Protein AF-A0A4U2YD23-F1 (afdb_monomer_lite)

Sequence (311 aa):
MRKRIGVQFRKTRKTTHTYERIQACTRCHTYHVLWETHCETCGRAYTPIRQVSHAVTRRYVQTRFLLLGLFVCLAALSAETLLQLALAGGIGCVLCVLFFVMQKKYGAYERDLQFQHFLTREIETLKSSLLRHLEEVGNDVKEGHLKEAYEKTREIGHFIDSDTIKIRKIMFLNHYVLRKDMELELETLIPSMYDKDFMEYVREVIKVQPSLVKKSVLTYVRRYKNQILLLENGDQLIGQVAGAALRMKSYVDEYQDLIIEFIDFLPRERLLRLAKMVQTHKNEAWEQLYHSTKNRVDTHYAFDPDFKGLL

Foldseek 3Di:
DADAAADDADDDDDDPDLLQQWWADPVVRAIDRDDDQADPVPRHGTHRLLVVLVVVVVVVLVVVLVVLVVVLVVQCVPDPDPVSNVVSVVVSVVVNVVSVVCCVVCVVVVSVVSSVVVCVVCVVSHVVNLVVLLVVLVVCVVVVVLSVSLNSLVRSCSVDQALVSLVSNLVSPLNHQDALPDPDALLSSDHPDDDPSSLSSLQRCLVHPLQNLDPSNLVSCVVCVVVLVPDDCSLLSLQSSLLSLLVDPVSCLVCVVSCLVSVLSHDPVSLLSLLQVCLVPVDPSCVSVNVSSVVNCVVPPVVPPSN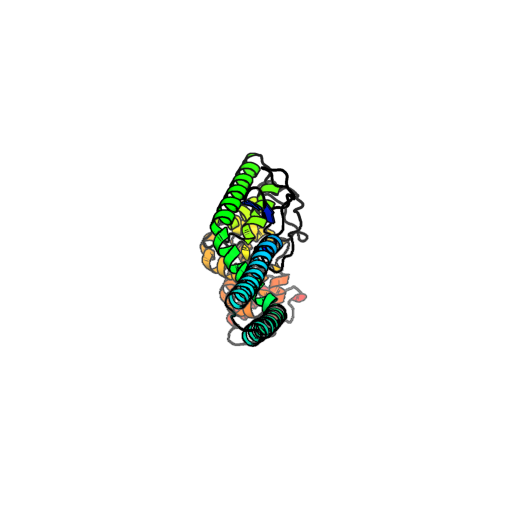PPSD

Organism: NCBI:txid2570228

Radius of gyration: 30.65 Å; chains: 1; bounding box: 82×32×84 Å

Secondary structure (DSSP, 8-state):
----B---PPPPPP-SSGGGG-EEETTTTEEE-SS--B-TTT-PBPEEHHHHHHHHHHHHHHHHHHHHHHHHHHHHHT--SHHHHHHHHHHHHHHHHHHHHHHHHHHHHHHHHHHHHHHHHTHHHHHHHHHHHHHHHHHHHHTT-HHHHHHHHHHHTTT---HHHHHHHHHHHTTB---TTS---SGGG--SS--HHHHHHHHHHHHH-GGG--HHHHHHHHHTHHHHHTSTTHHHHHHHHHHHHTTSHHHHHHSHHHHHHTGGGS-HHHHHHHHHHHHH---GGGHHHHHHHHHHHHHHSTT-GGGTTT-

pLDDT: mean 91.66, std 5.07, range [47.38, 98.0]

Structure (mmCIF, N/CA/C/O backbone):
data_AF-A0A4U2YD23-F1
#
_entry.id   AF-A0A4U2YD23-F1
#
loop_
_atom_site.group_PDB
_atom_site.id
_atom_site.type_symbol
_atom_site.label_atom_id
_atom_site.label_alt_id
_atom_site.label_comp_id
_a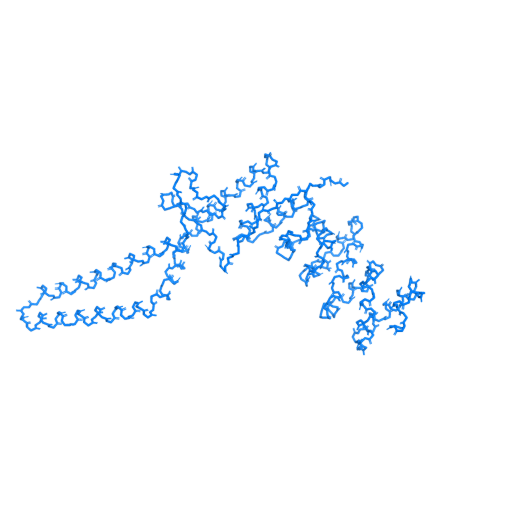tom_site.label_asym_id
_atom_site.label_entity_id
_atom_site.label_seq_id
_atom_site.pdbx_PDB_ins_code
_atom_site.Cartn_x
_atom_site.Cartn_y
_atom_site.Cartn_z
_atom_site.occupancy
_atom_site.B_iso_or_equiv
_atom_site.auth_seq_id
_atom_site.auth_comp_id
_atom_site.auth_asym_id
_atom_site.auth_atom_id
_atom_site.pdbx_PDB_model_num
ATOM 1 N N . MET A 1 1 ? -28.721 4.451 7.147 1.00 47.38 1 MET A N 1
ATOM 2 C CA . MET A 1 1 ? -27.620 3.563 6.698 1.00 47.38 1 MET A CA 1
ATOM 3 C C . MET A 1 1 ? -27.743 3.325 5.199 1.00 47.38 1 MET A C 1
ATOM 5 O O . MET A 1 1 ? -28.812 2.924 4.755 1.00 47.38 1 MET A O 1
ATOM 9 N N . ARG A 1 2 ? -26.700 3.604 4.405 1.00 62.41 2 ARG A N 1
ATOM 10 C CA . ARG A 1 2 ? -26.704 3.269 2.968 1.00 62.41 2 ARG A CA 1
ATOM 11 C C . ARG A 1 2 ? -26.658 1.744 2.811 1.00 62.41 2 ARG A C 1
ATOM 13 O O . ARG A 1 2 ? -25.879 1.087 3.499 1.00 62.41 2 ARG A O 1
ATOM 20 N N . LYS A 1 3 ? -27.496 1.182 1.936 1.00 78.25 3 LYS A N 1
ATOM 21 C CA . LYS A 1 3 ? -27.504 -0.256 1.634 1.00 78.25 3 LYS A CA 1
ATOM 22 C C . LYS A 1 3 ? -26.202 -0.606 0.909 1.00 78.25 3 LYS A C 1
ATOM 24 O O . LYS A 1 3 ? -25.989 -0.155 -0.211 1.00 78.25 3 LYS A O 1
ATOM 29 N N . ARG A 1 4 ? -25.326 -1.362 1.572 1.00 86.81 4 ARG A N 1
ATOM 30 C CA . ARG A 1 4 ? -24.035 -1.793 1.018 1.00 86.81 4 ARG A CA 1
ATOM 31 C C . ARG A 1 4 ? -24.208 -3.032 0.153 1.00 86.81 4 ARG A C 1
ATOM 33 O O . ARG A 1 4 ? -25.069 -3.868 0.430 1.00 86.81 4 ARG A O 1
ATOM 40 N N . ILE A 1 5 ? -23.386 -3.147 -0.882 1.00 90.19 5 ILE A N 1
ATOM 41 C CA . ILE A 1 5 ? -23.511 -4.192 -1.903 1.00 90.19 5 ILE A CA 1
ATOM 42 C C . ILE A 1 5 ? -22.410 -5.242 -1.707 1.00 90.19 5 ILE A C 1
ATOM 44 O O . ILE A 1 5 ? -21.279 -4.922 -1.341 1.00 90.19 5 ILE A O 1
ATOM 48 N N . GLY A 1 6 ? -22.729 -6.517 -1.922 1.00 90.06 6 GLY A N 1
ATOM 49 C CA . GLY A 1 6 ? -21.719 -7.574 -1.961 1.00 90.06 6 GLY A CA 1
ATOM 50 C C . GLY A 1 6 ? -20.905 -7.497 -3.253 1.00 90.06 6 GLY A C 1
ATOM 51 O O . GLY A 1 6 ? -21.476 -7.406 -4.333 1.00 90.06 6 GLY A O 1
ATOM 52 N N . VAL A 1 7 ? -19.576 -7.555 -3.155 1.00 92.06 7 VAL A N 1
ATOM 53 C CA . VAL A 1 7 ? -18.682 -7.517 -4.324 1.00 92.06 7 VAL A CA 1
ATOM 54 C C . VAL A 1 7 ? -17.546 -8.527 -4.197 1.00 92.06 7 VAL A C 1
ATOM 56 O O . VAL A 1 7 ? -17.191 -8.950 -3.093 1.00 92.06 7 VAL A O 1
ATOM 59 N N . GLN A 1 8 ? -16.967 -8.917 -5.328 1.00 91.94 8 GLN A N 1
ATOM 60 C CA . GLN A 1 8 ? -15.723 -9.675 -5.397 1.00 91.94 8 GLN A CA 1
ATOM 61 C C . GLN A 1 8 ? -14.718 -8.899 -6.245 1.00 91.94 8 GLN A C 1
ATOM 63 O O . GLN A 1 8 ? -14.927 -8.725 -7.447 1.00 91.94 8 GLN A O 1
ATOM 68 N N . PHE A 1 9 ? -13.646 -8.433 -5.603 1.00 92.50 9 PHE A N 1
ATOM 69 C CA . PHE A 1 9 ? -12.559 -7.726 -6.272 1.00 92.50 9 PHE A CA 1
ATOM 70 C C . PHE A 1 9 ? -11.572 -8.699 -6.917 1.00 92.50 9 PHE A C 1
ATOM 72 O O . PHE A 1 9 ? -11.347 -9.808 -6.420 1.00 92.50 9 PHE A O 1
ATOM 79 N N . ARG A 1 10 ? -10.929 -8.260 -7.999 1.00 92.00 10 ARG A N 1
ATOM 80 C CA . ARG A 1 10 ? -9.760 -8.933 -8.571 1.00 92.00 10 ARG A CA 1
ATOM 81 C C . ARG A 1 10 ? -8.649 -9.009 -7.527 1.00 92.00 10 ARG A C 1
ATOM 83 O O . ARG A 1 10 ? -8.466 -8.091 -6.725 1.00 92.00 10 ARG A O 1
ATOM 90 N N . LYS A 1 11 ? -7.874 -10.092 -7.557 1.00 89.94 11 LYS A N 1
ATOM 91 C CA . LYS A 1 11 ? -6.663 -10.206 -6.735 1.00 89.94 11 LYS A CA 1
ATOM 92 C C . LYS A 1 11 ? -5.599 -9.251 -7.258 1.00 89.94 11 LYS A C 1
ATOM 94 O O . LYS A 1 11 ? -5.425 -9.138 -8.471 1.00 89.94 11 LYS A O 1
ATOM 99 N N . THR A 1 12 ? -4.886 -8.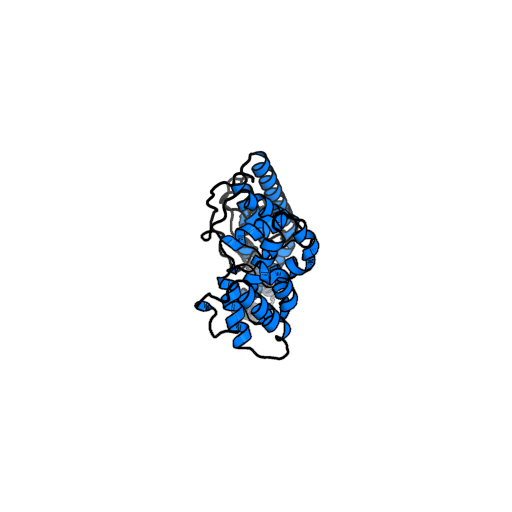592 -6.355 1.00 86.69 12 THR A N 1
ATOM 100 C CA . THR A 1 12 ? -3.798 -7.693 -6.735 1.00 86.69 12 THR A CA 1
ATOM 101 C C . THR A 1 12 ? -2.613 -8.503 -7.253 1.00 86.69 12 THR A C 1
ATOM 103 O O . THR A 1 12 ? -2.259 -9.555 -6.708 1.00 86.69 12 THR A O 1
ATOM 106 N N . ARG A 1 13 ? -1.956 -8.015 -8.308 1.00 85.88 13 ARG A N 1
ATOM 107 C CA . ARG A 1 13 ? -0.733 -8.641 -8.819 1.00 85.88 13 ARG A CA 1
ATOM 108 C C . ARG A 1 13 ? 0.401 -8.454 -7.810 1.00 85.88 13 ARG A C 1
ATOM 110 O O . ARG A 1 13 ? 0.826 -7.334 -7.555 1.00 85.88 13 ARG A O 1
ATOM 117 N N . LYS A 1 14 ? 0.934 -9.544 -7.256 1.00 86.81 14 LYS A N 1
ATOM 118 C CA . LYS A 1 14 ? 2.112 -9.477 -6.378 1.00 86.81 14 LYS A CA 1
ATOM 119 C C . LYS A 1 14 ? 3.364 -9.236 -7.221 1.00 86.81 14 LYS A C 1
ATOM 121 O O . LYS A 1 14 ? 3.696 -10.052 -8.076 1.00 86.81 14 LYS A O 1
ATOM 126 N N . THR A 1 15 ? 4.029 -8.112 -6.984 1.00 89.62 15 THR A N 1
ATOM 127 C CA . THR A 1 15 ? 5.267 -7.697 -7.658 1.00 89.62 15 THR A CA 1
ATOM 128 C C . THR A 1 15 ? 6.311 -7.339 -6.614 1.00 89.62 15 THR A C 1
ATOM 130 O O . THR A 1 15 ? 5.963 -6.732 -5.600 1.00 89.62 15 THR A O 1
ATOM 133 N N . THR A 1 16 ? 7.577 -7.672 -6.863 1.00 89.81 16 THR A N 1
ATOM 134 C CA . THR A 1 16 ? 8.680 -7.291 -5.964 1.00 89.81 16 THR A CA 1
ATOM 135 C C . THR A 1 16 ? 8.947 -5.795 -6.065 1.00 89.81 16 THR A C 1
ATOM 137 O O . THR A 1 16 ? 9.215 -5.134 -5.065 1.00 89.81 16 THR A O 1
ATOM 140 N N . HIS A 1 17 ? 8.816 -5.246 -7.275 1.00 90.69 17 HIS A N 1
ATOM 141 C CA . HIS A 1 17 ? 8.991 -3.824 -7.536 1.00 90.69 17 HIS A CA 1
ATOM 142 C C . HIS A 1 17 ? 7.797 -3.240 -8.287 1.00 90.69 17 HIS A C 1
ATOM 144 O O . HIS A 1 17 ? 7.246 -3.866 -9.190 1.00 90.69 17 HIS A O 1
ATOM 150 N N . THR A 1 18 ? 7.435 -1.997 -7.966 1.00 91.06 18 THR A N 1
ATOM 151 C CA . THR A 1 18 ? 6.300 -1.285 -8.575 1.00 91.06 18 THR A CA 1
ATOM 152 C C . THR A 1 18 ? 6.400 -1.205 -10.101 1.00 91.06 18 THR A C 1
ATOM 154 O O . THR A 1 18 ? 5.404 -1.390 -10.797 1.00 91.06 18 THR A O 1
ATOM 157 N N . TYR A 1 19 ? 7.607 -1.007 -10.644 1.00 91.44 19 TYR A N 1
ATOM 158 C CA . TYR A 1 19 ? 7.818 -0.887 -12.090 1.00 91.44 19 TYR A CA 1
ATOM 159 C C . TYR A 1 19 ? 7.425 -2.152 -12.874 1.00 91.44 19 TYR A C 1
ATOM 161 O O . TYR A 1 19 ? 7.177 -2.071 -14.072 1.00 91.44 19 TYR A O 1
ATOM 169 N N . GLU A 1 20 ? 7.342 -3.325 -12.234 1.00 92.25 20 GLU A N 1
ATOM 170 C CA . GLU A 1 20 ? 6.955 -4.586 -12.888 1.00 92.25 20 GLU A CA 1
ATOM 171 C C . GLU A 1 20 ? 5.478 -4.604 -13.315 1.00 92.25 20 GLU A C 1
ATOM 173 O O . GLU A 1 20 ? 5.066 -5.440 -14.131 1.00 92.25 20 GLU A O 1
ATOM 178 N N . ARG A 1 21 ? 4.680 -3.680 -12.767 1.00 93.88 21 ARG A N 1
ATOM 179 C CA . ARG A 1 21 ? 3.289 -3.441 -13.164 1.00 93.88 21 ARG A CA 1
ATOM 180 C C . ARG A 1 21 ? 3.182 -2.613 -14.440 1.00 93.88 21 ARG A C 1
ATOM 182 O O . ARG A 1 21 ? 2.151 -2.678 -15.093 1.00 93.88 21 ARG A O 1
ATOM 189 N N . ILE A 1 22 ? 4.240 -1.892 -14.816 1.00 94.56 22 ILE A N 1
ATOM 190 C CA . ILE A 1 22 ? 4.238 -1.054 -16.012 1.00 94.56 22 ILE A CA 1
ATOM 191 C C . ILE A 1 22 ? 4.452 -1.919 -17.252 1.00 94.56 22 ILE A C 1
ATOM 193 O O . ILE A 1 22 ? 5.435 -2.661 -17.384 1.00 94.56 22 ILE A O 1
ATOM 197 N N . GLN A 1 23 ? 3.550 -1.752 -18.202 1.00 94.75 23 GLN A N 1
ATOM 198 C CA . GLN A 1 23 ? 3.662 -2.258 -19.553 1.00 94.75 23 GLN A CA 1
ATOM 199 C C . GLN A 1 23 ? 3.715 -1.078 -20.528 1.00 94.75 23 GLN A C 1
ATOM 201 O O . GLN A 1 23 ? 3.275 0.022 -20.212 1.00 94.75 23 GLN A O 1
ATOM 206 N N . ALA A 1 24 ? 4.301 -1.275 -21.701 1.00 94.31 24 ALA A N 1
ATOM 207 C CA . ALA A 1 24 ? 4.498 -0.225 -22.687 1.00 94.31 24 ALA A CA 1
ATOM 208 C C . ALA A 1 24 ? 4.044 -0.685 -24.069 1.00 94.31 24 ALA A C 1
ATOM 210 O O . ALA A 1 24 ? 4.237 -1.837 -24.466 1.00 94.31 24 ALA A O 1
ATOM 211 N N . CYS A 1 25 ? 3.453 0.232 -24.827 1.00 94.31 25 CYS A N 1
ATOM 212 C CA . CYS A 1 25 ? 3.200 0.039 -26.242 1.00 94.31 25 CYS A CA 1
ATOM 213 C C . CYS A 1 25 ? 4.381 0.600 -27.037 1.00 94.31 25 CYS A C 1
ATOM 215 O O . CYS A 1 25 ? 4.558 1.811 -27.141 1.00 94.31 25 CYS A O 1
ATOM 217 N N . THR A 1 26 ? 5.164 -0.272 -27.671 1.00 89.81 26 THR A N 1
ATOM 218 C CA . THR A 1 26 ? 6.345 0.137 -28.455 1.00 89.81 26 THR A CA 1
ATOM 219 C C . THR A 1 26 ? 6.014 0.899 -29.741 1.00 89.81 26 THR A C 1
ATOM 221 O O . THR A 1 26 ? 6.918 1.462 -30.347 1.00 89.81 26 THR A O 1
ATOM 224 N N . ARG A 1 27 ? 4.745 0.903 -30.182 1.00 91.00 27 ARG A N 1
ATOM 225 C CA . ARG A 1 27 ? 4.284 1.647 -31.370 1.00 91.00 27 ARG A CA 1
ATOM 226 C C . ARG A 1 27 ? 3.758 3.034 -31.017 1.00 91.00 27 ARG A C 1
ATOM 228 O O . ARG A 1 27 ? 4.081 3.989 -31.708 1.00 91.00 27 ARG A O 1
ATOM 235 N N . CYS A 1 28 ? 2.917 3.120 -29.988 1.00 90.62 28 CYS A N 1
ATOM 236 C CA . CYS A 1 28 ? 2.271 4.367 -29.579 1.00 90.62 28 CYS A CA 1
ATOM 237 C C . CYS A 1 28 ? 3.085 5.156 -28.551 1.00 90.62 28 CYS A C 1
ATOM 239 O O . CYS A 1 28 ? 2.730 6.292 -28.272 1.00 90.62 28 CYS A O 1
ATOM 241 N N . HIS A 1 29 ? 4.144 4.565 -27.987 1.00 89.88 29 HIS A N 1
ATOM 242 C CA . HIS A 1 29 ? 4.928 5.157 -26.899 1.00 89.88 29 HIS A CA 1
ATOM 243 C C . HIS A 1 29 ? 4.069 5.544 -25.682 1.00 89.88 29 HIS A C 1
ATOM 245 O O . HIS A 1 29 ? 4.312 6.547 -25.020 1.00 89.88 29 HIS A O 1
ATOM 251 N N . THR A 1 30 ? 3.058 4.725 -25.387 1.00 91.38 30 THR A N 1
ATOM 252 C CA . THR A 1 30 ? 2.170 4.877 -24.230 1.00 91.38 30 THR A CA 1
ATOM 253 C C . THR A 1 30 ? 2.436 3.794 -23.196 1.00 91.38 30 THR A C 1
ATOM 255 O O . THR A 1 30 ? 2.873 2.686 -23.534 1.00 91.38 30 THR A O 1
ATOM 258 N N . TYR A 1 31 ? 2.158 4.109 -21.933 1.00 94.31 31 TYR A N 1
ATOM 259 C CA . TYR A 1 31 ? 2.335 3.192 -20.815 1.00 94.31 31 TYR A CA 1
ATOM 260 C C . TYR A 1 31 ? 0.994 2.735 -20.260 1.00 94.31 31 TYR A C 1
ATOM 262 O O . TYR A 1 31 ? 0.023 3.486 -20.248 1.00 94.31 31 TYR A O 1
ATOM 270 N N . HIS A 1 32 ? 0.962 1.500 -19.771 1.00 94.06 32 HIS A N 1
ATOM 271 C CA . HIS A 1 32 ? -0.211 0.896 -19.164 1.00 94.06 32 HIS A CA 1
ATOM 272 C C . HIS A 1 32 ? 0.116 0.231 -17.837 1.00 94.06 32 HIS A C 1
ATOM 274 O O . HIS A 1 32 ? 1.201 -0.325 -17.675 1.00 94.06 32 HIS A O 1
ATOM 280 N N . VAL A 1 33 ? -0.813 0.298 -16.887 1.00 93.44 33 VAL A N 1
ATOM 281 C CA . VAL A 1 33 ? -0.655 -0.303 -15.547 1.00 93.44 33 VAL A CA 1
ATOM 282 C C . VAL A 1 33 ? -1.836 -1.176 -15.131 1.00 93.44 33 VAL A C 1
ATOM 284 O O . VAL A 1 33 ? -1.776 -1.813 -14.082 1.00 93.44 33 VAL A O 1
ATOM 287 N N . LEU A 1 34 ? -2.906 -1.196 -15.927 1.00 92.12 34 LEU A N 1
ATOM 288 C CA . LEU A 1 34 ? -4.099 -1.990 -15.651 1.00 92.12 34 LEU A CA 1
ATOM 289 C C . LEU A 1 34 ? -3.967 -3.390 -16.287 1.00 92.12 34 LEU A C 1
ATOM 291 O O . LEU A 1 34 ? -2.874 -3.835 -16.642 1.00 92.12 34 LEU A O 1
ATOM 295 N N . TRP A 1 35 ? -5.065 -4.141 -16.357 1.00 89.69 35 TRP A N 1
ATOM 296 C CA . TRP A 1 35 ? -5.068 -5.561 -16.739 1.00 89.69 35 TRP A CA 1
ATOM 297 C C . TRP A 1 35 ? -5.262 -5.814 -18.240 1.00 89.69 35 TRP A C 1
ATOM 299 O O . TRP A 1 35 ? -5.225 -6.971 -18.665 1.00 89.69 35 TRP A O 1
ATOM 309 N N . GLU A 1 36 ? -5.515 -4.783 -19.045 1.00 88.62 36 GLU A N 1
ATOM 310 C CA . GLU A 1 36 ? -5.658 -4.923 -20.492 1.00 88.62 36 GLU A CA 1
ATOM 311 C C . GLU A 1 36 ? -4.333 -5.361 -21.120 1.00 88.62 36 GLU A C 1
ATOM 313 O O . GLU A 1 36 ? -3.260 -4.850 -20.813 1.00 88.62 36 GLU A O 1
ATOM 318 N N . THR A 1 37 ? -4.407 -6.318 -22.041 1.00 89.25 37 THR A N 1
ATOM 319 C CA . THR A 1 37 ? -3.223 -6.908 -22.679 1.00 89.25 37 THR A CA 1
ATOM 320 C C . THR A 1 37 ? -2.823 -6.204 -23.970 1.00 89.25 37 THR A C 1
ATOM 322 O O . THR A 1 37 ? -1.693 -6.371 -24.425 1.00 89.25 37 THR A O 1
ATOM 325 N N . HIS A 1 38 ? -3.724 -5.415 -24.558 1.00 92.81 38 HIS A N 1
ATOM 326 C CA . HIS A 1 38 ? -3.540 -4.770 -25.854 1.00 92.81 38 HIS A CA 1
ATOM 327 C C . HIS A 1 38 ? -3.775 -3.266 -25.764 1.00 92.81 38 HIS A C 1
ATOM 329 O O . HIS A 1 38 ? -4.621 -2.792 -25.011 1.00 92.81 38 HIS A O 1
ATOM 335 N N . CYS A 1 39 ? -3.025 -2.525 -26.573 1.00 92.12 39 CYS A N 1
ATOM 336 C CA . CYS A 1 39 ? -3.139 -1.083 -26.677 1.00 92.12 39 CYS A CA 1
ATOM 337 C C . CYS A 1 39 ? -4.454 -0.675 -27.338 1.00 92.12 39 CYS A C 1
ATOM 339 O O . CYS A 1 39 ? -4.730 -1.078 -28.465 1.00 92.12 39 CYS A O 1
ATOM 341 N N . GLU A 1 40 ? -5.209 0.195 -26.676 1.00 88.06 40 GLU A N 1
ATOM 342 C CA . GLU A 1 40 ? -6.497 0.709 -27.158 1.00 88.06 40 GLU A CA 1
ATOM 343 C C . GLU A 1 40 ? -6.364 1.497 -28.469 1.00 88.06 40 GLU A C 1
ATOM 345 O O . GLU A 1 40 ? -7.270 1.500 -29.293 1.00 88.06 40 GLU A O 1
ATOM 350 N N . THR A 1 41 ? -5.211 2.134 -28.702 1.00 90.00 41 THR A N 1
ATOM 351 C CA . THR A 1 41 ? -4.981 2.966 -29.891 1.00 90.00 41 THR A CA 1
ATOM 352 C C . THR A 1 41 ? -4.554 2.159 -31.116 1.00 90.00 41 THR A C 1
ATOM 354 O O . THR A 1 41 ? -4.953 2.477 -32.232 1.00 90.00 41 THR A O 1
ATOM 357 N N . CYS A 1 42 ? -3.701 1.141 -30.951 1.00 92.56 42 CYS A N 1
ATOM 358 C CA . CYS A 1 42 ? -3.109 0.422 -32.091 1.00 92.56 42 CYS A CA 1
ATOM 359 C C . CYS A 1 42 ? -3.302 -1.097 -32.090 1.00 92.56 42 CYS A C 1
ATOM 361 O O . CYS A 1 42 ? -2.775 -1.766 -32.982 1.00 92.56 42 CYS A O 1
ATOM 363 N N . GLY A 1 43 ? -3.975 -1.650 -31.081 1.00 91.38 43 GLY A N 1
ATOM 364 C CA . GLY A 1 43 ? -4.278 -3.075 -30.953 1.00 91.38 43 GLY A CA 1
ATOM 365 C C . GLY A 1 43 ? -3.074 -3.986 -30.703 1.00 91.38 43 GLY A C 1
ATOM 366 O O . GLY A 1 43 ? -3.242 -5.198 -30.646 1.00 91.38 43 GLY A O 1
ATOM 367 N N . ARG A 1 44 ? -1.847 -3.463 -30.564 1.00 92.12 44 ARG A N 1
ATOM 368 C CA . ARG A 1 44 ? -0.664 -4.291 -30.269 1.00 92.12 44 ARG A CA 1
ATOM 369 C C . ARG A 1 44 ? -0.615 -4.691 -28.801 1.00 92.12 44 ARG A C 1
ATOM 371 O O . ARG A 1 44 ? -0.961 -3.889 -27.938 1.00 92.12 44 ARG A O 1
ATOM 378 N N . ALA A 1 45 ? -0.106 -5.892 -28.533 1.00 93.00 45 ALA A N 1
ATOM 379 C CA . ALA A 1 45 ? 0.130 -6.363 -27.177 1.00 93.00 45 ALA A CA 1
ATOM 380 C C . ALA A 1 45 ? 1.120 -5.452 -26.432 1.00 93.00 45 ALA A C 1
ATOM 382 O O . ALA A 1 45 ? 2.146 -5.043 -26.990 1.00 93.00 45 ALA A O 1
ATOM 383 N N . TYR A 1 46 ? 0.813 -5.147 -25.175 1.00 93.94 46 TYR A N 1
ATOM 384 C CA . TYR A 1 46 ? 1.722 -4.420 -24.304 1.00 93.94 46 TYR A CA 1
ATOM 385 C C . TYR A 1 46 ? 2.913 -5.295 -23.907 1.00 93.94 46 TYR A C 1
ATOM 387 O O . TYR A 1 46 ? 2.781 -6.497 -23.669 1.00 93.94 46 TYR A O 1
ATOM 395 N N . THR A 1 47 ? 4.093 -4.687 -23.804 1.00 93.69 47 THR A N 1
ATOM 396 C CA . THR A 1 47 ? 5.317 -5.370 -23.376 1.00 93.69 47 THR A CA 1
ATOM 397 C C . THR A 1 47 ? 5.762 -4.866 -22.004 1.00 93.69 47 THR A C 1
ATOM 399 O O . THR A 1 47 ? 5.712 -3.664 -21.747 1.00 93.69 47 THR A O 1
ATOM 402 N N . PRO A 1 48 ? 6.207 -5.742 -21.084 1.00 93.81 48 PRO A N 1
ATOM 403 C CA . PRO A 1 48 ? 6.734 -5.308 -19.793 1.00 93.81 48 PRO A CA 1
ATOM 404 C C . PRO A 1 48 ? 7.881 -4.307 -19.957 1.00 93.81 48 PRO A C 1
ATOM 406 O O . PRO A 1 48 ? 8.799 -4.535 -20.750 1.00 93.81 48 PRO A O 1
ATOM 409 N N . ILE A 1 49 ? 7.884 -3.235 -19.160 1.00 93.12 49 ILE A N 1
ATOM 410 C CA . ILE A 1 49 ? 8.841 -2.128 -19.322 1.00 93.12 49 ILE A CA 1
ATOM 411 C C . ILE A 1 49 ? 10.311 -2.576 -19.259 1.00 93.12 49 ILE A C 1
ATOM 413 O O . ILE A 1 49 ? 11.159 -2.052 -19.982 1.00 93.12 49 ILE A O 1
ATOM 417 N N . ARG A 1 50 ? 10.613 -3.610 -18.460 1.00 90.94 50 ARG A N 1
ATOM 418 C CA . ARG A 1 50 ? 11.969 -4.166 -18.342 1.00 90.94 50 ARG A CA 1
ATOM 419 C C . ARG A 1 50 ? 12.438 -4.873 -19.612 1.00 90.94 50 ARG A C 1
ATOM 421 O O . ARG A 1 50 ? 13.632 -4.907 -19.875 1.00 90.94 50 ARG A O 1
ATOM 428 N N . GLN A 1 51 ? 11.527 -5.434 -20.407 1.00 90.75 51 GLN A N 1
ATOM 429 C CA . GLN A 1 51 ? 11.879 -6.028 -21.700 1.00 90.75 51 GLN A CA 1
ATOM 430 C C . GLN A 1 51 ? 12.169 -4.940 -22.738 1.00 90.75 51 GLN A C 1
ATOM 432 O O . GLN A 1 51 ? 13.111 -5.069 -23.521 1.00 90.75 51 GLN A O 1
ATOM 437 N N . VAL A 1 52 ? 11.402 -3.845 -22.702 1.00 89.62 52 VAL A N 1
ATOM 438 C CA . VAL A 1 52 ? 11.617 -2.683 -23.573 1.00 89.62 52 VAL A CA 1
ATOM 439 C C . VAL A 1 52 ? 12.978 -2.049 -23.298 1.00 89.62 52 VAL A C 1
ATOM 441 O O . VAL A 1 52 ? 13.763 -1.867 -24.229 1.00 89.62 52 VAL A O 1
ATOM 444 N N . SER A 1 53 ? 13.309 -1.800 -22.028 1.00 89.25 53 SER A N 1
ATOM 445 C CA . SER A 1 53 ? 14.619 -1.256 -21.660 1.00 89.25 53 SER A CA 1
ATOM 446 C C . SER A 1 53 ? 15.762 -2.195 -22.043 1.00 89.25 53 SER A C 1
ATOM 448 O O . SER A 1 53 ? 16.769 -1.748 -22.583 1.00 89.25 53 SER A O 1
ATOM 450 N N . HIS A 1 54 ? 15.585 -3.509 -21.879 1.00 88.25 54 HIS A N 1
ATOM 451 C CA . HIS A 1 54 ? 16.578 -4.504 -22.284 1.00 88.25 54 HIS A CA 1
ATOM 452 C C . HIS A 1 54 ? 16.916 -4.448 -23.777 1.00 88.25 54 HIS A C 1
ATOM 454 O O . HIS A 1 54 ? 18.082 -4.594 -24.155 1.00 88.25 54 HIS A O 1
ATOM 460 N N . ALA A 1 55 ? 15.909 -4.248 -24.631 1.00 86.69 55 ALA A N 1
ATOM 461 C CA . ALA A 1 55 ? 16.111 -4.110 -26.069 1.00 86.69 55 ALA A CA 1
ATOM 462 C C . ALA A 1 55 ? 16.924 -2.848 -26.401 1.00 86.69 55 ALA A C 1
ATOM 464 O O . ALA A 1 55 ? 17.803 -2.890 -27.262 1.00 86.69 55 ALA A O 1
ATOM 465 N N . VAL A 1 56 ? 16.682 -1.752 -25.677 1.00 84.38 56 VAL A N 1
ATOM 466 C CA . VAL A 1 56 ? 17.442 -0.502 -25.803 1.00 84.38 56 VAL A CA 1
ATOM 467 C C . VAL A 1 56 ? 18.886 -0.690 -25.324 1.00 84.38 56 VAL A C 1
ATOM 469 O O . VAL A 1 56 ? 19.818 -0.391 -26.070 1.00 84.38 56 VAL A O 1
ATOM 472 N N . THR A 1 57 ? 19.106 -1.272 -24.141 1.00 84.94 57 THR A N 1
ATOM 473 C CA . THR A 1 57 ? 20.455 -1.537 -23.609 1.00 84.94 57 THR A CA 1
ATOM 474 C C . THR A 1 57 ? 21.256 -2.469 -24.515 1.00 84.94 57 THR A C 1
ATOM 476 O O . THR A 1 57 ? 22.443 -2.241 -24.743 1.00 84.94 57 THR A O 1
ATOM 479 N N . ARG A 1 58 ? 20.619 -3.493 -25.098 1.00 86.31 58 ARG A N 1
ATOM 480 C CA . ARG A 1 58 ? 21.281 -4.392 -26.054 1.00 86.31 58 ARG A CA 1
ATOM 481 C C . ARG A 1 58 ? 21.811 -3.633 -27.270 1.00 86.31 58 ARG A C 1
ATOM 483 O O . ARG A 1 58 ? 22.932 -3.907 -27.692 1.00 86.31 58 ARG A O 1
ATOM 490 N N . ARG A 1 59 ? 21.044 -2.678 -27.807 1.00 85.81 59 ARG A N 1
ATOM 491 C CA . ARG A 1 59 ? 21.496 -1.830 -28.922 1.00 85.81 59 ARG A CA 1
ATOM 492 C C . ARG A 1 59 ? 22.700 -0.984 -28.521 1.00 85.81 59 ARG A C 1
ATOM 494 O O . ARG A 1 59 ? 23.663 -0.951 -29.270 1.00 85.81 59 ARG A O 1
ATOM 501 N N . TYR A 1 60 ? 22.705 -0.392 -27.325 1.00 85.25 60 TYR A N 1
ATOM 502 C CA . TYR A 1 60 ? 23.869 0.357 -26.830 1.00 85.25 60 TYR A CA 1
ATOM 503 C C . TYR A 1 60 ? 25.142 -0.497 -26.755 1.00 85.25 60 TYR A C 1
ATOM 505 O O . TYR A 1 60 ? 26.200 -0.060 -27.208 1.00 85.25 60 TYR A O 1
ATOM 513 N N . VAL A 1 61 ? 25.043 -1.725 -26.239 1.00 85.69 61 VAL A N 1
ATOM 514 C CA . VAL A 1 61 ? 26.183 -2.656 -26.175 1.00 85.69 61 VAL A CA 1
ATOM 515 C C . VAL A 1 61 ? 26.656 -3.038 -27.581 1.00 85.69 61 VAL A C 1
ATOM 517 O O . VAL A 1 61 ? 27.855 -3.018 -27.847 1.00 85.69 61 VAL A O 1
ATOM 520 N N . GLN A 1 62 ? 25.730 -3.326 -28.502 1.00 87.56 62 GLN A N 1
ATOM 521 C CA . GLN A 1 62 ? 26.057 -3.616 -29.902 1.00 87.56 62 GLN A CA 1
ATOM 522 C C . GLN A 1 62 ? 26.759 -2.436 -30.582 1.00 87.56 62 GLN A C 1
ATOM 524 O O . GLN A 1 62 ? 27.780 -2.637 -31.231 1.00 87.56 62 GLN A O 1
ATOM 529 N N . THR A 1 63 ? 26.277 -1.208 -30.384 1.00 89.38 63 THR A N 1
ATOM 530 C CA . THR A 1 63 ? 26.918 -0.005 -30.926 1.00 89.38 63 THR A CA 1
ATOM 531 C C . THR A 1 63 ? 28.335 0.170 -30.385 1.00 89.38 63 THR A C 1
ATOM 533 O O . THR A 1 63 ? 29.231 0.504 -31.150 1.00 89.38 63 THR A O 1
ATOM 536 N N . ARG A 1 64 ? 28.587 -0.110 -29.098 1.00 89.38 64 ARG A N 1
ATOM 537 C CA . ARG A 1 64 ? 29.949 -0.057 -28.534 1.00 89.38 64 ARG A CA 1
ATOM 538 C C . ARG A 1 64 ? 30.882 -1.107 -29.139 1.00 89.38 64 ARG A C 1
ATOM 540 O O . ARG A 1 64 ? 32.019 -0.773 -29.453 1.00 89.38 64 ARG A O 1
ATOM 547 N N . PHE A 1 65 ? 30.401 -2.333 -29.363 1.00 89.25 65 PHE A N 1
ATOM 548 C CA . PHE A 1 65 ? 31.163 -3.354 -30.095 1.00 89.25 65 PHE A CA 1
ATOM 549 C C . PHE A 1 65 ? 31.469 -2.919 -31.534 1.00 89.25 65 PHE A C 1
ATOM 551 O O . PHE A 1 65 ? 32.598 -3.080 -31.989 1.00 89.25 65 PHE A O 1
ATOM 558 N N . LEU A 1 66 ? 30.491 -2.337 -32.236 1.00 92.06 66 LEU A N 1
ATOM 559 C CA . LEU A 1 66 ? 30.679 -1.827 -33.597 1.00 92.06 66 LEU A CA 1
ATOM 560 C C . LEU A 1 66 ? 31.680 -0.669 -33.644 1.00 92.06 66 LEU A C 1
ATOM 562 O O . LEU A 1 66 ? 32.513 -0.635 -34.541 1.00 92.06 66 LEU A O 1
ATOM 566 N N . LEU A 1 67 ? 31.643 0.244 -32.670 1.00 92.94 67 LEU A N 1
ATOM 567 C CA . LEU A 1 67 ? 32.617 1.332 -32.556 1.00 92.94 67 LEU A CA 1
ATOM 568 C C . LEU A 1 67 ? 34.029 0.804 -32.295 1.00 92.94 67 LEU A C 1
ATOM 570 O O . LEU A 1 67 ? 34.976 1.274 -32.914 1.00 92.94 67 LEU A O 1
ATOM 574 N N . LEU A 1 68 ? 34.179 -0.197 -31.424 1.00 92.44 68 LEU A N 1
ATOM 575 C CA . LEU A 1 68 ? 35.474 -0.829 -31.177 1.00 92.44 68 LEU A CA 1
ATOM 576 C C . LEU A 1 68 ? 36.005 -1.507 -32.449 1.00 92.44 68 LEU A C 1
ATOM 578 O O . LEU A 1 68 ? 37.162 -1.303 -32.807 1.00 92.44 68 LEU A O 1
ATOM 582 N N . GLY A 1 69 ? 35.148 -2.229 -33.177 1.00 91.31 69 GLY A N 1
ATOM 583 C CA . GLY A 1 69 ? 35.492 -2.793 -34.484 1.00 91.31 69 GLY A CA 1
ATOM 584 C C . GLY A 1 69 ? 35.899 -1.723 -35.502 1.00 91.31 69 GLY A C 1
ATOM 585 O O . GLY A 1 69 ? 36.917 -1.873 -36.170 1.00 91.31 69 GLY A O 1
ATOM 586 N N . LEU A 1 70 ? 35.164 -0.608 -35.563 1.00 94.69 70 LEU A N 1
ATOM 587 C CA . LEU A 1 70 ? 35.485 0.531 -36.424 1.00 94.69 70 LEU A CA 1
ATOM 588 C C . LEU A 1 70 ? 36.873 1.106 -36.111 1.00 94.69 70 LEU A C 1
ATOM 590 O O . LEU A 1 70 ? 37.648 1.331 -37.036 1.00 94.69 70 LEU A O 1
ATOM 594 N N . PHE A 1 71 ? 37.219 1.299 -34.834 1.00 93.38 71 PHE A N 1
ATOM 595 C CA . PHE A 1 71 ? 38.547 1.784 -34.442 1.00 93.38 71 PHE A CA 1
ATOM 596 C C . PHE A 1 71 ? 39.667 0.815 -34.835 1.00 93.38 71 PHE A C 1
ATOM 598 O O . PHE A 1 71 ? 40.716 1.261 -35.294 1.00 93.38 71 PHE A O 1
ATOM 605 N N . VAL A 1 72 ? 39.444 -0.498 -34.717 1.00 92.75 72 VAL A N 1
ATOM 606 C CA . VAL A 1 72 ? 40.414 -1.513 -35.166 1.00 92.75 72 VAL A CA 1
ATOM 607 C C . VAL A 1 72 ? 40.585 -1.471 -36.688 1.00 92.75 72 VAL A C 1
ATOM 609 O O . VAL A 1 72 ? 41.714 -1.507 -37.173 1.00 92.75 72 VAL A O 1
ATOM 612 N N . CYS A 1 73 ? 39.496 -1.335 -37.450 1.00 92.81 73 CYS A N 1
ATOM 613 C CA . CYS A 1 73 ? 39.561 -1.185 -38.905 1.00 92.81 73 CYS A CA 1
ATOM 614 C C . CYS A 1 73 ? 40.302 0.092 -39.322 1.00 92.81 73 CYS A C 1
ATOM 616 O O . CYS A 1 73 ? 41.135 0.041 -40.223 1.00 92.81 73 CYS A O 1
ATOM 618 N N . LEU A 1 74 ? 40.039 1.223 -38.659 1.00 94.44 74 LEU A N 1
ATOM 619 C CA . LEU A 1 74 ? 40.741 2.481 -38.923 1.00 94.44 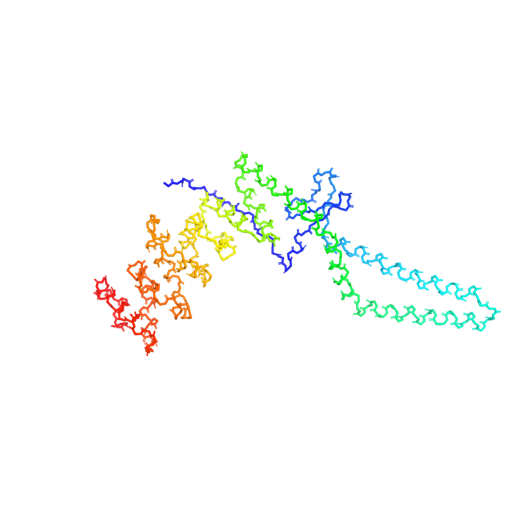74 LEU A CA 1
ATOM 620 C C . LEU A 1 74 ? 42.241 2.363 -38.624 1.00 94.44 74 LEU A C 1
ATOM 622 O O . LEU A 1 74 ? 43.052 2.778 -39.446 1.00 94.44 74 LEU A O 1
ATOM 626 N N . ALA A 1 75 ? 42.610 1.737 -37.502 1.00 91.94 75 ALA A N 1
ATOM 627 C CA . ALA A 1 75 ? 44.008 1.483 -37.157 1.00 91.94 75 ALA A CA 1
ATOM 628 C C . ALA A 1 75 ? 44.709 0.589 -38.196 1.00 91.94 75 ALA A C 1
ATOM 630 O O . ALA A 1 75 ? 45.851 0.851 -38.571 1.00 91.94 75 ALA A O 1
ATOM 631 N N . ALA A 1 76 ? 44.013 -0.436 -38.699 1.00 90.88 76 ALA A N 1
ATOM 632 C CA . ALA A 1 76 ? 44.526 -1.316 -39.745 1.00 90.88 76 ALA A CA 1
ATOM 633 C C . ALA A 1 76 ? 44.720 -0.592 -41.089 1.00 90.88 76 ALA A C 1
ATOM 635 O O . ALA A 1 76 ? 45.716 -0.836 -41.762 1.00 90.88 76 ALA A O 1
ATOM 636 N N . LEU A 1 77 ? 43.812 0.316 -41.467 1.00 92.50 77 LEU A N 1
ATOM 637 C CA . LEU A 1 77 ? 43.943 1.124 -42.688 1.00 92.50 77 LEU A CA 1
ATOM 638 C C . LEU A 1 77 ? 45.099 2.130 -42.613 1.00 92.50 77 LEU A C 1
ATOM 640 O O . LEU A 1 77 ? 45.694 2.444 -43.638 1.00 92.50 77 LEU A O 1
ATOM 644 N N . SER A 1 78 ? 45.422 2.625 -41.417 1.00 91.50 78 SER A N 1
ATOM 645 C CA . SER A 1 78 ? 46.562 3.524 -41.192 1.00 91.50 78 SER A CA 1
ATOM 646 C C . SER A 1 78 ? 47.914 2.812 -41.059 1.00 91.50 78 SER A C 1
ATOM 648 O O . SER A 1 78 ? 48.926 3.476 -40.852 1.00 91.50 78 SER A O 1
ATOM 650 N N . ALA A 1 79 ? 47.951 1.478 -41.113 1.00 90.38 79 ALA A N 1
ATOM 651 C CA . ALA A 1 79 ? 49.187 0.722 -40.955 1.00 90.38 79 ALA A CA 1
ATOM 652 C C . ALA A 1 79 ? 49.996 0.712 -42.262 1.00 90.38 79 ALA A C 1
ATOM 654 O O . ALA A 1 79 ? 49.519 0.256 -43.297 1.00 90.38 79 ALA A O 1
ATOM 655 N N . GLU A 1 80 ? 51.252 1.151 -42.196 1.00 88.69 80 GLU A N 1
ATOM 656 C CA . GLU A 1 80 ? 52.172 1.185 -43.342 1.00 88.69 80 GLU A CA 1
ATOM 657 C C . GLU A 1 80 ? 53.034 -0.086 -43.431 1.00 88.69 80 GLU A C 1
ATOM 659 O O . GLU A 1 80 ? 53.626 -0.385 -44.466 1.00 88.69 80 GLU A O 1
ATOM 664 N N . THR A 1 81 ? 53.103 -0.868 -42.346 1.00 92.69 81 THR A N 1
ATOM 665 C CA . THR A 1 81 ? 53.933 -2.080 -42.256 1.00 92.69 81 THR A CA 1
ATOM 666 C C . THR A 1 81 ? 53.146 -3.297 -41.774 1.00 92.69 81 THR A C 1
ATOM 668 O O . THR A 1 81 ? 52.213 -3.190 -40.975 1.00 92.69 81 THR A O 1
ATOM 671 N N . LEU A 1 82 ? 53.578 -4.494 -42.192 1.00 89.38 82 LEU A N 1
ATOM 672 C CA . LEU A 1 82 ? 52.997 -5.768 -41.737 1.00 89.38 82 LEU A CA 1
ATOM 673 C C . LEU A 1 82 ? 53.055 -5.928 -40.208 1.00 89.38 82 LEU A C 1
ATOM 675 O O . LEU A 1 82 ? 52.149 -6.508 -39.613 1.00 89.38 82 LEU A O 1
ATOM 679 N N . LEU A 1 83 ? 54.091 -5.380 -39.565 1.00 92.12 83 LEU A N 1
ATOM 680 C CA . LEU A 1 83 ? 54.235 -5.402 -38.110 1.00 92.12 83 LEU A CA 1
ATOM 681 C C . LEU A 1 83 ? 53.195 -4.502 -37.424 1.00 92.12 83 LEU A C 1
ATOM 683 O O . LEU A 1 83 ? 52.574 -4.930 -36.454 1.00 92.12 83 LEU A O 1
ATOM 687 N N . GLN A 1 84 ? 52.943 -3.295 -37.943 1.00 90.69 84 GLN A N 1
ATOM 688 C CA . GLN A 1 84 ? 51.880 -2.415 -37.436 1.00 90.69 84 GLN A CA 1
ATOM 689 C C . GLN A 1 84 ? 50.489 -3.035 -37.621 1.00 90.69 84 GLN A C 1
ATOM 691 O O . GLN A 1 84 ? 49.662 -2.953 -36.714 1.00 90.69 84 GLN A O 1
ATOM 696 N N . LEU A 1 85 ? 50.249 -3.715 -38.746 1.00 92.00 85 LEU A N 1
ATOM 697 C CA . LEU A 1 85 ? 48.993 -4.425 -38.996 1.00 92.00 85 LEU A CA 1
ATOM 698 C C . LEU A 1 85 ? 48.784 -5.579 -38.000 1.00 92.00 85 LEU A C 1
ATOM 700 O O . LEU A 1 85 ? 47.703 -5.716 -37.423 1.00 92.00 85 LEU A O 1
ATOM 704 N N . ALA A 1 86 ? 49.826 -6.380 -37.754 1.00 91.62 86 ALA A N 1
ATOM 705 C CA . ALA A 1 86 ? 49.788 -7.467 -36.777 1.00 91.62 86 ALA A CA 1
ATOM 706 C C . ALA A 1 86 ? 49.542 -6.947 -35.350 1.00 91.62 86 ALA A C 1
ATOM 708 O O . ALA A 1 86 ? 48.740 -7.522 -34.611 1.00 91.62 86 ALA A O 1
ATOM 709 N N . LEU A 1 87 ? 50.175 -5.829 -34.975 1.00 92.56 87 LEU A N 1
ATOM 710 C CA . LEU A 1 87 ? 49.947 -5.174 -33.686 1.00 92.56 87 LEU A CA 1
ATOM 711 C C . LEU A 1 87 ? 48.519 -4.627 -33.562 1.00 92.56 87 LEU A C 1
ATOM 713 O O . LEU A 1 87 ? 47.882 -4.852 -32.534 1.00 92.56 87 LEU A O 1
ATOM 717 N N . ALA A 1 88 ? 47.986 -3.971 -34.596 1.00 91.12 88 ALA A N 1
ATOM 718 C CA . ALA A 1 88 ? 46.616 -3.456 -34.597 1.00 91.12 88 ALA A CA 1
ATOM 719 C C . ALA A 1 88 ? 45.584 -4.585 -34.420 1.00 91.12 88 ALA A C 1
ATOM 721 O O . ALA A 1 88 ? 44.673 -4.474 -33.596 1.00 91.12 88 ALA A O 1
ATOM 722 N N . GLY A 1 89 ? 45.765 -5.705 -35.129 1.00 91.06 89 GLY A N 1
ATOM 723 C CA . GLY A 1 89 ? 44.918 -6.891 -34.982 1.00 91.06 89 GLY A CA 1
ATOM 724 C C . GLY A 1 89 ? 45.037 -7.545 -33.602 1.00 91.06 89 GLY A C 1
ATOM 725 O O . GLY A 1 89 ? 44.022 -7.856 -32.975 1.00 91.06 89 GLY A O 1
ATOM 726 N N . GLY A 1 90 ? 46.263 -7.710 -33.095 1.00 93.31 90 GLY A N 1
ATOM 727 C CA . GLY A 1 90 ? 46.524 -8.292 -31.777 1.00 93.31 90 GLY A CA 1
ATOM 728 C C . GLY A 1 90 ? 45.917 -7.469 -30.639 1.00 93.31 90 GLY A C 1
ATOM 729 O O . GLY A 1 90 ? 45.172 -8.005 -29.817 1.00 93.31 90 GLY A O 1
ATOM 730 N N . ILE A 1 91 ? 46.165 -6.155 -30.626 1.00 93.62 91 ILE A N 1
ATOM 731 C CA . ILE A 1 91 ? 45.609 -5.228 -29.628 1.00 93.62 91 ILE A CA 1
ATOM 732 C C . ILE A 1 91 ? 44.083 -5.181 -29.736 1.00 93.62 91 ILE A C 1
ATOM 734 O O . ILE A 1 91 ? 43.397 -5.265 -28.717 1.00 93.62 91 ILE A O 1
ATOM 738 N N . GLY A 1 92 ? 43.535 -5.116 -30.954 1.00 93.75 92 GLY A N 1
ATOM 739 C CA . GLY A 1 92 ? 42.092 -5.156 -31.181 1.00 93.75 92 GLY A CA 1
ATOM 740 C C . GLY A 1 92 ? 41.442 -6.417 -30.609 1.00 93.75 92 GLY A C 1
ATOM 741 O O . GLY A 1 92 ? 40.424 -6.333 -29.922 1.00 93.75 92 GLY A O 1
ATOM 742 N N . CYS A 1 93 ? 42.062 -7.582 -30.813 1.00 94.12 93 CYS A N 1
ATOM 743 C CA . CYS A 1 93 ? 41.590 -8.849 -30.256 1.00 94.12 93 CYS A CA 1
ATOM 744 C C . CYS A 1 93 ? 41.598 -8.835 -28.718 1.00 94.12 93 CYS A C 1
ATOM 746 O O . CYS A 1 93 ? 40.593 -9.175 -28.090 1.00 94.12 93 CYS A O 1
ATOM 748 N N . VAL A 1 94 ? 42.689 -8.366 -28.102 1.00 95.50 94 VAL A N 1
ATOM 749 C CA . VAL A 1 94 ? 42.789 -8.238 -26.638 1.00 95.50 94 VAL A CA 1
ATOM 750 C C . VAL A 1 94 ? 41.711 -7.296 -26.091 1.00 95.50 94 VAL A C 1
ATOM 752 O O . VAL A 1 94 ? 41.030 -7.647 -25.127 1.00 95.50 94 VAL A O 1
ATOM 755 N N . LEU A 1 95 ? 41.493 -6.138 -26.723 1.00 93.88 95 LEU A N 1
ATOM 756 C CA . LEU A 1 95 ? 40.451 -5.187 -26.323 1.00 93.88 95 LEU A CA 1
ATOM 757 C C . LEU A 1 95 ? 39.041 -5.782 -26.454 1.00 93.88 95 LEU A C 1
ATOM 759 O O . LEU A 1 95 ? 38.234 -5.628 -25.537 1.00 93.88 95 LEU A O 1
ATOM 763 N N . CYS A 1 96 ? 38.750 -6.514 -27.535 1.00 92.44 96 CYS A N 1
ATOM 764 C CA . CYS A 1 96 ? 37.489 -7.243 -27.706 1.00 92.44 96 CYS A CA 1
ATOM 765 C C . CYS A 1 96 ? 37.250 -8.253 -26.575 1.00 92.44 96 CYS A C 1
ATOM 767 O O . CYS A 1 96 ? 36.154 -8.305 -26.011 1.00 92.44 96 CYS A O 1
ATOM 769 N N . VAL A 1 97 ? 38.269 -9.049 -26.231 1.00 94.06 97 VAL A N 1
ATOM 770 C CA . VAL A 1 97 ? 38.180 -10.062 -25.168 1.00 94.06 97 VAL A CA 1
ATOM 771 C C . VAL A 1 97 ? 37.973 -9.402 -23.806 1.00 94.06 97 VAL A C 1
ATOM 773 O O . VAL A 1 97 ? 37.074 -9.805 -23.066 1.00 94.06 97 VAL A O 1
ATOM 776 N N . LEU A 1 98 ? 38.744 -8.360 -23.484 1.00 94.31 98 LEU A N 1
ATOM 777 C CA . LEU A 1 98 ? 38.589 -7.609 -22.236 1.00 94.31 98 LEU A CA 1
ATOM 778 C C . LEU A 1 98 ? 37.191 -6.995 -22.124 1.00 94.31 98 LEU A C 1
ATOM 780 O O . LEU A 1 98 ? 36.535 -7.148 -21.092 1.00 94.31 98 LEU A O 1
ATOM 784 N N . PHE A 1 99 ? 36.698 -6.371 -23.195 1.00 92.00 99 PHE A N 1
ATOM 785 C CA . PHE A 1 99 ? 35.359 -5.792 -23.226 1.00 92.00 99 PHE A CA 1
ATOM 786 C C . PHE A 1 99 ? 34.269 -6.860 -23.054 1.00 92.00 99 PHE A C 1
ATOM 788 O O . PHE A 1 99 ? 33.328 -6.668 -22.283 1.00 92.00 99 PHE A O 1
ATOM 795 N N . PHE A 1 100 ? 34.416 -8.029 -23.685 1.00 92.12 100 PHE A N 1
ATOM 796 C CA . PHE A 1 100 ? 33.496 -9.152 -23.502 1.00 92.12 100 PHE A CA 1
ATOM 797 C C . PHE A 1 100 ? 33.481 -9.670 -22.055 1.00 92.12 100 PHE A C 1
ATOM 799 O O . PHE A 1 100 ? 32.409 -9.890 -21.484 1.00 92.12 100 PHE A O 1
ATOM 806 N N . VAL A 1 101 ? 34.653 -9.825 -21.430 1.00 93.88 101 VAL A N 1
ATOM 807 C CA . VAL A 1 101 ? 34.767 -10.239 -20.021 1.00 93.88 101 VAL A CA 1
ATOM 808 C C . VAL A 1 101 ? 34.130 -9.199 -19.098 1.00 93.88 101 VAL A C 1
ATOM 810 O O . VAL A 1 101 ? 33.370 -9.567 -18.196 1.00 93.88 101 VAL A O 1
ATOM 813 N N . MET A 1 102 ? 34.367 -7.908 -19.346 1.00 91.44 102 MET A N 1
ATOM 814 C CA . MET A 1 102 ? 33.717 -6.825 -18.607 1.00 91.44 102 MET A CA 1
ATOM 815 C C . MET A 1 102 ? 32.197 -6.871 -18.762 1.00 91.44 102 MET A C 1
ATOM 817 O O . MET A 1 102 ? 31.494 -6.820 -17.755 1.00 91.44 102 MET A O 1
ATOM 821 N N . GLN A 1 103 ? 31.677 -7.057 -19.977 1.00 89.75 103 GLN A N 1
ATOM 822 C CA . GLN A 1 103 ? 30.237 -7.158 -20.216 1.00 89.75 103 GLN A CA 1
ATOM 823 C C . GLN A 1 103 ? 29.622 -8.367 -19.503 1.00 89.75 103 GLN A C 1
ATOM 825 O O . GLN A 1 103 ? 28.527 -8.274 -18.949 1.00 89.75 103 GLN A O 1
ATOM 830 N N . LYS A 1 104 ? 30.321 -9.506 -19.475 1.00 88.81 104 LYS A N 1
ATOM 831 C CA . LYS A 1 104 ? 29.857 -10.709 -18.773 1.00 88.81 104 LYS A CA 1
ATOM 832 C C . LYS A 1 104 ? 29.806 -10.501 -17.258 1.00 88.81 104 LYS A C 1
ATOM 834 O O . LYS A 1 104 ? 28.859 -10.955 -16.621 1.00 88.81 104 LYS A O 1
ATOM 839 N N . LYS A 1 105 ? 30.800 -9.813 -16.686 1.00 91.06 105 LYS A N 1
ATOM 840 C CA . LYS A 1 105 ? 30.910 -9.591 -15.235 1.00 91.06 105 LYS A CA 1
ATOM 841 C C . LYS A 1 105 ? 30.025 -8.444 -14.734 1.00 91.06 105 LYS A C 1
ATOM 843 O O . LYS A 1 105 ? 29.380 -8.585 -13.702 1.00 91.06 105 LYS A O 1
ATOM 848 N N . TYR A 1 106 ? 29.969 -7.332 -15.465 1.00 89.44 106 TYR A N 1
ATOM 849 C CA . TYR A 1 106 ? 29.307 -6.089 -15.042 1.00 89.44 106 TYR A CA 1
ATOM 850 C C . TYR A 1 106 ? 28.014 -5.777 -15.807 1.00 89.44 106 TYR A C 1
ATOM 852 O O . TYR A 1 106 ? 27.304 -4.837 -15.456 1.00 89.44 106 TYR A O 1
ATOM 860 N N . GLY A 1 107 ? 27.638 -6.577 -16.807 1.00 84.94 107 GLY A N 1
ATOM 861 C CA . GLY A 1 107 ? 26.459 -6.308 -17.634 1.00 84.94 107 GLY A CA 1
ATOM 862 C C . GLY A 1 107 ? 25.123 -6.398 -16.893 1.00 84.94 107 GLY A C 1
ATOM 863 O O . GLY A 1 107 ? 24.131 -5.858 -17.369 1.00 84.94 107 GLY A O 1
ATOM 864 N N . ALA A 1 108 ? 25.040 -7.071 -15.741 1.00 86.12 108 ALA A N 1
ATOM 865 C CA . ALA A 1 108 ? 23.847 -6.997 -14.889 1.00 86.12 108 ALA A CA 1
ATOM 866 C C . ALA A 1 108 ? 23.702 -5.604 -14.258 1.00 86.12 108 ALA A C 1
ATOM 868 O O . ALA A 1 108 ? 22.661 -4.974 -14.406 1.00 86.12 108 ALA A O 1
ATOM 869 N N . TYR A 1 109 ? 24.781 -5.099 -13.660 1.00 88.56 109 TYR A N 1
ATOM 870 C CA . TYR A 1 109 ? 24.819 -3.775 -13.048 1.00 88.56 109 TYR A CA 1
ATOM 871 C C . TYR A 1 109 ? 24.574 -2.659 -14.070 1.00 88.56 109 TYR A C 1
ATOM 873 O O . TYR A 1 109 ? 23.752 -1.773 -13.848 1.00 88.56 109 TYR A O 1
ATOM 881 N N . GLU A 1 110 ? 25.217 -2.739 -15.238 1.00 87.06 110 GLU A N 1
ATOM 882 C CA . GLU A 1 110 ? 25.003 -1.752 -16.295 1.00 87.06 110 GLU A CA 1
ATOM 883 C C . GLU A 1 110 ? 23.555 -1.757 -16.803 1.00 87.06 110 GLU A C 1
ATOM 885 O O . GLU A 1 110 ? 22.996 -0.694 -17.057 1.00 87.06 110 GLU A O 1
ATOM 890 N N . ARG A 1 111 ? 22.913 -2.927 -16.912 1.00 87.50 111 ARG A N 1
ATOM 891 C CA . ARG A 1 111 ? 21.496 -3.005 -17.297 1.00 87.50 111 ARG A CA 1
ATOM 892 C C . ARG A 1 111 ? 20.589 -2.282 -16.314 1.00 87.50 111 ARG A C 1
ATOM 894 O O . ARG A 1 111 ? 19.672 -1.599 -16.758 1.00 87.50 111 ARG A O 1
ATOM 901 N N . ASP A 1 112 ? 20.840 -2.414 -15.018 1.00 89.19 112 ASP A N 1
ATOM 902 C CA . ASP A 1 112 ? 20.019 -1.755 -14.005 1.00 89.19 112 ASP A CA 1
ATOM 903 C C . ASP A 1 112 ? 20.247 -0.232 -14.005 1.00 89.19 112 ASP A C 1
ATOM 905 O O . ASP A 1 112 ? 19.275 0.523 -13.971 1.00 89.19 112 ASP A O 1
ATOM 909 N N . LEU A 1 113 ? 21.491 0.237 -14.178 1.00 88.81 113 LEU A N 1
ATOM 910 C CA . LEU A 1 113 ? 21.781 1.668 -14.366 1.00 88.81 113 LEU A CA 1
ATOM 911 C C . LEU A 1 113 ? 21.118 2.240 -15.628 1.00 88.81 113 LEU A C 1
ATOM 913 O O . LEU A 1 113 ? 20.490 3.297 -15.595 1.00 88.81 113 LEU A O 1
ATOM 917 N N . GLN A 1 114 ? 21.232 1.537 -16.756 1.00 89.38 114 GLN A N 1
ATOM 918 C CA . GLN A 1 114 ? 20.604 1.953 -18.012 1.00 89.38 114 GLN A CA 1
ATOM 919 C C . GLN A 1 114 ? 19.077 1.933 -17.907 1.00 89.38 114 GLN A C 1
ATOM 921 O O . GLN A 1 114 ? 18.408 2.790 -18.481 1.00 89.38 114 GLN A O 1
ATOM 926 N N . PHE A 1 115 ? 18.515 0.991 -17.148 1.00 91.94 115 PHE A N 1
ATOM 927 C CA . PHE A 1 115 ? 17.087 0.957 -16.871 1.00 91.94 115 PHE A CA 1
ATOM 928 C C . PHE A 1 115 ? 16.633 2.160 -16.045 1.00 91.94 115 PHE A C 1
ATOM 930 O O . PHE A 1 115 ? 15.603 2.748 -16.367 1.00 91.94 115 PHE A O 1
ATOM 937 N N . GLN A 1 116 ? 17.403 2.566 -15.033 1.00 92.19 116 GLN A N 1
ATOM 938 C CA . GLN A 1 116 ? 17.111 3.778 -14.268 1.00 92.19 116 GLN A CA 1
ATOM 939 C C . GLN A 1 116 ? 17.116 5.018 -15.165 1.00 92.19 116 GLN A C 1
ATOM 941 O O . GLN A 1 116 ? 16.126 5.744 -15.180 1.00 92.19 116 GLN A O 1
ATOM 946 N N . HIS A 1 117 ? 18.153 5.216 -15.987 1.00 91.19 117 HIS A N 1
ATOM 947 C CA . HIS A 1 117 ? 18.185 6.332 -16.941 1.00 91.19 117 HIS A CA 1
ATOM 948 C C . HIS A 1 117 ? 17.016 6.303 -17.933 1.00 91.19 117 HIS A C 1
ATOM 950 O O . HIS A 1 117 ? 16.429 7.344 -18.228 1.00 91.19 117 HIS A O 1
ATOM 956 N N . PHE A 1 118 ? 16.656 5.116 -18.431 1.00 92.12 118 PHE A N 1
ATOM 957 C CA . PHE A 1 118 ? 15.492 4.940 -19.296 1.00 92.12 118 PHE A CA 1
ATOM 958 C C . PHE A 1 118 ? 14.199 5.374 -18.593 1.00 92.12 118 PHE A C 1
ATOM 960 O O . PHE A 1 118 ? 13.443 6.160 -19.152 1.00 92.12 118 PHE A O 1
ATOM 967 N N . LEU A 1 119 ? 13.966 4.927 -17.354 1.00 91.81 119 LEU A N 1
ATOM 968 C CA . LEU A 1 119 ? 12.786 5.319 -16.580 1.00 91.81 119 LEU A CA 1
ATOM 969 C C . LEU A 1 119 ? 12.746 6.820 -16.289 1.00 91.81 119 LEU A C 1
ATOM 971 O O . LEU A 1 119 ? 11.686 7.424 -16.404 1.00 91.81 119 LEU A O 1
ATOM 975 N N . THR A 1 120 ? 13.881 7.429 -15.937 1.00 92.50 120 THR A N 1
ATOM 976 C CA . THR A 1 120 ? 13.955 8.874 -15.681 1.00 92.50 120 THR A CA 1
ATOM 977 C C . THR A 1 120 ? 13.598 9.681 -16.925 1.00 92.50 120 THR A C 1
ATOM 979 O O . THR A 1 120 ? 12.912 10.691 -16.818 1.00 92.50 120 THR A O 1
ATOM 982 N N . ARG A 1 121 ? 14.015 9.227 -18.112 1.00 92.25 121 ARG A N 1
ATOM 983 C CA . ARG A 1 121 ? 13.670 9.883 -19.379 1.00 92.25 121 ARG A CA 1
ATOM 984 C C . ARG A 1 121 ? 12.184 9.761 -19.723 1.00 92.25 121 ARG A C 1
ATOM 986 O O . ARG A 1 121 ? 11.618 10.689 -20.287 1.00 92.25 121 ARG A O 1
ATOM 993 N N . GLU A 1 122 ? 11.571 8.632 -19.382 1.00 92.50 122 GLU A N 1
ATOM 994 C CA . GLU A 1 122 ? 10.178 8.303 -19.718 1.00 92.50 122 GLU A CA 1
ATOM 995 C C . GLU A 1 122 ? 9.175 8.679 -18.613 1.00 92.50 122 GLU A C 1
ATOM 997 O O . GLU A 1 122 ? 8.001 8.307 -18.663 1.00 92.50 122 GLU A O 1
ATOM 1002 N N . ILE A 1 123 ? 9.615 9.402 -17.579 1.00 92.44 123 ILE A N 1
ATOM 1003 C CA . ILE A 1 123 ? 8.773 9.685 -16.414 1.00 92.44 123 ILE A CA 1
ATOM 1004 C C . ILE A 1 123 ? 7.568 10.564 -16.765 1.00 92.44 123 ILE A C 1
ATOM 1006 O O . ILE A 1 123 ? 6.469 10.310 -16.276 1.00 92.44 123 ILE A O 1
ATOM 1010 N N . GLU A 1 124 ? 7.738 11.550 -17.646 1.00 93.50 124 GLU A N 1
ATOM 1011 C CA . GLU A 1 124 ? 6.654 12.458 -18.043 1.00 93.50 124 GLU A CA 1
ATOM 1012 C C . GLU A 1 124 ? 5.604 11.752 -18.913 1.00 93.50 124 GLU A C 1
ATOM 1014 O O . GLU A 1 124 ? 4.402 11.931 -18.710 1.00 93.50 124 GLU A O 1
ATOM 1019 N N . THR A 1 125 ? 6.033 10.875 -19.824 1.00 93.44 125 THR A N 1
ATOM 1020 C CA . THR A 1 125 ? 5.153 10.020 -20.637 1.00 93.44 125 THR A CA 1
ATOM 1021 C C . THR A 1 125 ? 4.416 8.982 -19.789 1.00 93.44 125 THR A C 1
ATOM 1023 O O . THR A 1 125 ? 3.241 8.688 -20.030 1.00 93.44 125 THR A O 1
ATOM 1026 N N . LEU A 1 126 ? 5.063 8.441 -18.754 1.00 93.50 126 LEU A N 1
ATOM 1027 C CA . LEU A 1 126 ? 4.399 7.579 -17.778 1.00 93.50 126 LEU A CA 1
ATOM 1028 C C . LEU A 1 126 ? 3.342 8.357 -16.984 1.00 93.50 126 LEU A C 1
ATOM 1030 O O . LEU A 1 126 ? 2.225 7.875 -16.800 1.00 93.50 126 LEU A O 1
ATOM 1034 N N . LYS A 1 127 ? 3.672 9.573 -16.544 1.00 92.88 127 LYS A N 1
ATOM 1035 C CA . LYS A 1 127 ? 2.777 10.432 -15.763 1.00 92.88 127 LYS A CA 1
ATOM 1036 C C . LYS A 1 127 ? 1.534 10.827 -16.559 1.00 92.88 127 LYS A C 1
ATOM 1038 O O . LYS A 1 127 ? 0.429 10.710 -16.036 1.00 92.88 127 LYS A O 1
ATOM 1043 N N . SER A 1 128 ? 1.690 11.211 -17.828 1.00 93.25 128 SER A N 1
ATOM 1044 C CA . SER A 1 128 ? 0.554 11.505 -18.711 1.00 93.25 128 SER A CA 1
ATOM 1045 C C . SER A 1 128 ? -0.329 10.275 -18.942 1.00 93.25 128 SER A C 1
ATOM 1047 O O . SER A 1 128 ? -1.554 10.376 -18.889 1.00 93.25 128 SER A O 1
ATOM 1049 N N . SER A 1 129 ? 0.275 9.092 -19.091 1.00 93.50 129 SER A N 1
ATOM 1050 C CA . SER A 1 129 ? -0.468 7.833 -19.217 1.00 93.50 129 SER A CA 1
ATOM 1051 C C . SER A 1 129 ? -1.265 7.501 -17.945 1.00 93.50 129 SER A C 1
ATOM 1053 O O . SER A 1 129 ? -2.415 7.080 -18.031 1.00 93.50 129 SER A O 1
ATOM 1055 N N . LEU A 1 130 ? -0.697 7.733 -16.755 1.00 93.81 130 LEU A N 1
ATOM 1056 C CA . LEU A 1 130 ? -1.403 7.546 -15.480 1.00 93.81 130 LEU A CA 1
ATOM 1057 C C . LEU A 1 130 ? -2.560 8.537 -15.293 1.00 93.81 130 LEU A C 1
ATOM 1059 O O . LEU A 1 130 ? -3.603 8.148 -14.770 1.00 93.81 130 LEU A O 1
ATOM 1063 N N . LEU A 1 131 ? -2.399 9.792 -15.727 1.00 92.69 131 LEU A N 1
ATOM 1064 C CA . LEU A 1 131 ? -3.476 10.787 -15.700 1.00 92.69 131 LEU A CA 1
ATOM 1065 C C . LEU A 1 131 ? -4.656 10.354 -16.576 1.00 92.69 131 LEU A C 1
ATOM 1067 O O . LEU A 1 131 ? -5.795 10.415 -16.122 1.00 92.69 131 LEU A O 1
ATOM 1071 N N . ARG A 1 132 ? -4.389 9.808 -17.767 1.00 92.94 132 ARG A N 1
ATOM 1072 C CA . ARG A 1 132 ? -5.425 9.231 -18.636 1.00 92.94 132 ARG A CA 1
ATOM 1073 C C . ARG A 1 132 ? -6.193 8.094 -17.947 1.00 92.94 132 ARG A C 1
ATOM 1075 O O . ARG A 1 132 ? -7.418 8.083 -17.968 1.00 92.94 132 ARG A O 1
ATOM 1082 N N . HIS A 1 133 ? -5.509 7.190 -17.240 1.00 93.94 133 HIS A N 1
ATOM 1083 C CA . HIS A 1 133 ? -6.205 6.141 -16.475 1.00 93.94 133 HIS A CA 1
ATOM 1084 C C . HIS A 1 133 ? -7.035 6.704 -15.306 1.00 93.94 133 HIS A C 1
ATOM 1086 O O . HIS A 1 133 ? -8.042 6.114 -14.920 1.00 93.94 133 HIS A O 1
ATOM 1092 N N . LEU A 1 134 ? -6.656 7.850 -14.728 1.00 93.31 134 LEU A N 1
ATOM 1093 C CA . LEU A 1 134 ? -7.488 8.533 -13.728 1.00 93.31 134 LEU A CA 1
ATOM 1094 C C . LEU A 1 134 ? -8.741 9.173 -14.340 1.00 93.31 134 LEU A C 1
ATOM 1096 O O . LEU A 1 134 ? -9.765 9.262 -13.658 1.00 93.31 134 LEU A O 1
ATOM 1100 N N . GLU A 1 135 ? -8.685 9.599 -15.600 1.00 93.75 135 GLU A N 1
ATOM 1101 C CA . GLU A 1 135 ? -9.865 10.046 -16.347 1.00 93.75 135 GLU A CA 1
ATOM 1102 C C . GLU A 1 135 ? -10.817 8.875 -16.618 1.00 93.75 135 GLU A C 1
ATOM 1104 O O . GLU A 1 135 ? -12.020 9.009 -16.394 1.00 93.75 135 GLU A O 1
ATOM 1109 N N . GLU A 1 136 ? -10.287 7.700 -16.979 1.00 93.62 136 GLU A N 1
ATOM 1110 C CA . GLU A 1 136 ? -11.072 6.464 -17.121 1.00 93.62 136 GLU A CA 1
ATOM 1111 C C . GLU A 1 136 ? -11.783 6.084 -15.816 1.00 93.62 136 GLU A C 1
ATOM 1113 O O . GLU A 1 136 ? -12.968 5.764 -15.839 1.00 93.62 136 GLU A O 1
ATOM 1118 N N . VAL A 1 137 ? -11.108 6.201 -14.665 1.00 95.31 137 VAL A N 1
ATOM 1119 C CA . VAL A 1 137 ? -11.750 6.039 -13.345 1.00 95.31 137 VAL A CA 1
ATOM 1120 C C . VAL A 1 137 ? -12.913 7.020 -13.181 1.00 95.31 137 VAL A C 1
ATOM 1122 O O . VAL A 1 137 ? -13.965 6.657 -12.663 1.00 95.31 137 VAL A O 1
ATOM 1125 N N . GLY A 1 138 ? -12.738 8.275 -13.600 1.00 93.69 138 GLY A N 1
ATOM 1126 C CA . GLY A 1 138 ? -13.798 9.281 -13.547 1.00 93.69 138 GLY A CA 1
ATOM 1127 C C . GLY A 1 138 ? -15.014 8.913 -14.400 1.00 93.69 138 GLY A C 1
ATOM 1128 O O . GLY A 1 138 ? -16.143 9.175 -13.986 1.00 93.69 138 GLY A O 1
ATOM 1129 N N . ASN A 1 139 ? -14.793 8.289 -15.557 1.00 95.06 139 ASN A N 1
ATOM 1130 C CA . ASN A 1 139 ? -15.861 7.815 -16.435 1.00 95.06 139 ASN A CA 1
ATOM 1131 C C . ASN A 1 139 ? -16.585 6.602 -15.837 1.00 95.06 139 ASN A C 1
ATOM 1133 O O . ASN A 1 139 ? -17.809 6.638 -15.738 1.00 95.06 139 ASN A O 1
ATOM 1137 N N . ASP A 1 140 ? -15.850 5.618 -15.308 1.00 95.38 140 ASP A N 1
ATOM 1138 C CA . ASP A 1 140 ? -16.438 4.455 -14.625 1.00 95.38 140 ASP A CA 1
ATOM 1139 C C . ASP A 1 140 ? -17.365 4.888 -13.474 1.00 95.38 140 ASP A C 1
ATOM 1141 O O . ASP A 1 140 ? -18.455 4.347 -13.290 1.00 95.38 140 ASP A O 1
ATOM 1145 N N . VAL A 1 141 ? -16.967 5.909 -12.704 1.00 94.56 141 VAL A N 1
ATOM 1146 C CA . VAL A 1 141 ? -17.798 6.451 -11.616 1.00 94.56 141 VAL A CA 1
ATOM 1147 C C . VAL A 1 141 ? -19.091 7.073 -12.143 1.00 94.56 141 VAL A C 1
ATOM 1149 O O . VAL A 1 141 ? -20.143 6.863 -11.539 1.00 94.56 141 VAL A O 1
ATOM 1152 N N . LYS A 1 142 ? -19.040 7.818 -13.256 1.00 94.31 142 LYS A N 1
ATOM 1153 C CA . LYS A 1 142 ? -20.234 8.422 -13.878 1.00 94.31 142 LYS A CA 1
ATOM 1154 C C . LYS A 1 142 ? -21.201 7.364 -14.406 1.00 94.31 142 LYS A C 1
ATOM 1156 O O . LYS A 1 142 ? -22.408 7.562 -14.333 1.00 94.31 142 LYS A O 1
ATOM 1161 N N . GLU A 1 143 ? -20.673 6.249 -14.897 1.00 95.06 143 GLU A N 1
ATOM 1162 C CA . GLU A 1 143 ? -21.451 5.107 -15.389 1.00 95.06 143 GLU A CA 1
ATOM 1163 C C . GLU A 1 143 ? -21.980 4.202 -14.261 1.00 95.06 143 GLU A C 1
ATOM 1165 O O . GLU A 1 143 ? -22.769 3.295 -14.508 1.00 95.06 143 GLU A O 1
ATOM 1170 N N . GLY A 1 144 ? -21.582 4.446 -13.007 1.00 92.56 144 GLY A N 1
ATOM 1171 C CA . GLY A 1 144 ? -21.972 3.629 -11.855 1.00 92.56 144 GLY A CA 1
ATOM 1172 C C . GLY A 1 144 ? -21.132 2.359 -11.668 1.00 92.56 144 GLY A C 1
ATOM 1173 O O . GLY A 1 144 ? -21.404 1.568 -10.762 1.00 92.56 144 GLY A O 1
ATOM 1174 N N . HIS A 1 145 ? -20.071 2.181 -12.455 1.00 94.88 145 HIS A N 1
ATOM 1175 C CA . HIS A 1 145 ? -19.104 1.082 -12.385 1.00 94.88 145 HIS A CA 1
ATOM 1176 C C . HIS A 1 145 ? -18.083 1.299 -11.249 1.00 94.88 145 HIS A C 1
ATOM 1178 O O . HIS A 1 145 ? -16.870 1.403 -11.440 1.00 94.88 145 HIS A O 1
ATOM 1184 N N . LEU A 1 146 ? -18.575 1.389 -10.006 1.00 94.56 146 LEU A N 1
ATOM 1185 C CA . LEU A 1 146 ? -17.748 1.700 -8.829 1.00 94.56 146 LEU A CA 1
ATOM 1186 C C . LEU A 1 146 ? -16.711 0.615 -8.504 1.00 94.56 146 LEU A C 1
ATOM 1188 O O . LEU A 1 146 ? -15.720 0.886 -7.825 1.00 94.56 146 LEU A O 1
ATOM 1192 N N . LYS A 1 147 ? -16.950 -0.632 -8.922 1.00 94.69 147 LYS A N 1
ATOM 1193 C CA . LYS A 1 147 ? -16.025 -1.745 -8.683 1.00 94.69 147 LYS A CA 1
ATOM 1194 C C . LYS A 1 147 ? -14.784 -1.560 -9.549 1.00 94.69 147 LYS A C 1
ATOM 1196 O O . LYS A 1 147 ? -13.670 -1.606 -9.035 1.00 94.69 147 LYS A O 1
ATOM 1201 N N . GLU A 1 148 ? -14.991 -1.320 -10.836 1.00 95.00 148 GLU A N 1
ATOM 1202 C CA . GLU A 1 148 ? -13.957 -1.070 -11.832 1.00 95.00 148 GLU A CA 1
ATOM 1203 C C . GLU A 1 148 ? -13.162 0.183 -11.452 1.00 95.00 148 GLU A C 1
ATOM 1205 O O . GLU A 1 148 ? -11.933 0.126 -11.371 1.00 95.00 148 GLU A O 1
ATOM 1210 N N . ALA A 1 149 ? -13.856 1.259 -11.063 1.00 96.19 149 ALA A N 1
ATOM 1211 C CA . ALA A 1 149 ? -13.236 2.482 -10.561 1.00 96.19 149 ALA A CA 1
ATOM 1212 C C . ALA A 1 149 ? -12.304 2.221 -9.361 1.00 96.19 149 ALA A C 1
ATOM 1214 O O . ALA A 1 149 ? -11.178 2.731 -9.322 1.00 96.19 149 ALA A O 1
ATOM 1215 N N . TYR A 1 150 ? -12.735 1.403 -8.393 1.00 95.25 150 TYR A N 1
ATOM 1216 C CA . TYR A 1 150 ? -11.898 1.013 -7.257 1.00 95.25 150 TYR A CA 1
ATOM 1217 C C . TYR A 1 150 ? -10.680 0.195 -7.689 1.00 95.25 150 TYR A C 1
ATOM 1219 O O . TYR A 1 150 ? -9.563 0.513 -7.282 1.00 95.25 150 TYR A O 1
ATOM 1227 N N . GLU A 1 151 ? -10.873 -0.835 -8.516 1.00 94.88 151 GLU A N 1
ATOM 1228 C CA . GLU A 1 151 ? -9.791 -1.717 -8.963 1.00 94.88 151 GLU A CA 1
ATOM 1229 C C . GLU A 1 151 ? -8.721 -0.941 -9.744 1.00 94.88 151 GLU A C 1
ATOM 1231 O O . GLU A 1 151 ? -7.532 -1.082 -9.449 1.00 94.88 151 GLU A O 1
ATOM 1236 N N . LYS A 1 152 ? -9.129 -0.052 -10.661 1.00 95.31 152 LYS A N 1
ATOM 1237 C CA . LYS A 1 152 ? -8.215 0.838 -11.394 1.00 95.31 152 LYS A CA 1
ATOM 1238 C C . LYS A 1 152 ? -7.487 1.799 -10.456 1.00 95.31 152 LYS A C 1
ATOM 1240 O O . LYS A 1 152 ? -6.263 1.913 -10.508 1.00 95.31 152 LYS A O 1
ATOM 1245 N N . THR A 1 153 ? -8.210 2.437 -9.533 1.00 95.38 153 THR A N 1
ATOM 1246 C CA . THR A 1 153 ? -7.609 3.343 -8.536 1.00 95.38 153 THR A CA 1
ATOM 1247 C C . THR A 1 153 ? -6.621 2.608 -7.627 1.00 95.38 153 THR A C 1
ATOM 1249 O O . THR A 1 153 ? -5.614 3.179 -7.204 1.00 95.38 153 THR A O 1
ATOM 1252 N N . ARG A 1 154 ? -6.867 1.327 -7.328 1.00 93.56 154 ARG A N 1
ATOM 1253 C CA . ARG A 1 154 ? -5.945 0.487 -6.560 1.00 93.56 154 ARG A CA 1
ATOM 1254 C C . ARG A 1 154 ? -4.636 0.246 -7.285 1.00 93.56 154 ARG A C 1
ATOM 1256 O O . ARG A 1 154 ? -3.595 0.451 -6.664 1.00 93.56 154 ARG A O 1
ATOM 1263 N N . GLU A 1 155 ? -4.689 -0.093 -8.567 1.00 93.19 155 GLU A N 1
ATOM 1264 C CA . GLU A 1 155 ? -3.491 -0.281 -9.389 1.00 93.19 155 GLU A CA 1
ATOM 1265 C C . GLU A 1 155 ? -2.705 1.027 -9.571 1.00 93.19 155 GLU A C 1
ATOM 1267 O O . GLU A 1 155 ? -1.492 1.054 -9.359 1.00 93.19 155 GLU A O 1
ATOM 1272 N N . ILE A 1 156 ? -3.389 2.140 -9.851 1.00 94.00 156 ILE A N 1
ATOM 1273 C CA . ILE A 1 156 ? -2.757 3.466 -9.982 1.00 94.00 156 ILE A CA 1
ATOM 1274 C C . ILE A 1 156 ? -2.135 3.923 -8.652 1.00 94.00 156 ILE A C 1
ATOM 1276 O O . ILE A 1 156 ? -1.054 4.514 -8.635 1.00 94.00 156 ILE A O 1
ATOM 1280 N N . GLY A 1 157 ? -2.775 3.605 -7.523 1.00 92.44 157 GLY A N 1
ATOM 1281 C CA . GLY A 1 157 ? -2.301 3.959 -6.184 1.00 92.44 157 GLY A CA 1
ATOM 1282 C C . GLY A 1 157 ? -0.971 3.317 -5.779 1.00 92.44 157 GLY A C 1
ATOM 1283 O O . GLY A 1 157 ? -0.399 3.723 -4.775 1.00 92.44 157 GLY A O 1
ATOM 1284 N N . HIS A 1 158 ? -0.445 2.356 -6.545 1.00 92.12 158 HIS A N 1
ATOM 1285 C CA . HIS A 1 158 ? 0.928 1.874 -6.365 1.00 92.12 1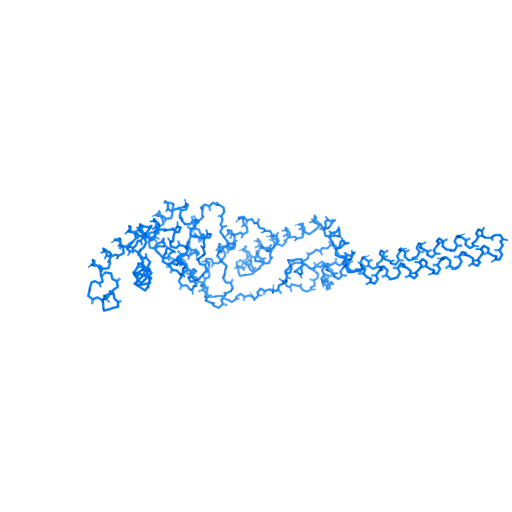58 HIS A CA 1
ATOM 1286 C C . HIS A 1 158 ? 1.991 2.861 -6.875 1.00 92.12 158 HIS A C 1
ATOM 1288 O O . HIS A 1 158 ? 3.149 2.765 -6.472 1.00 92.12 158 HIS A O 1
ATOM 1294 N N . PHE A 1 159 ? 1.608 3.792 -7.752 1.00 92.38 159 PHE A N 1
ATOM 1295 C CA . PHE A 1 159 ? 2.493 4.794 -8.352 1.00 92.38 159 PHE A CA 1
ATOM 1296 C C . PHE A 1 159 ? 2.271 6.196 -7.789 1.00 92.38 159 PHE A C 1
ATOM 1298 O O . PHE A 1 159 ? 3.209 6.987 -7.739 1.00 92.38 159 PHE A O 1
ATOM 1305 N N . ILE A 1 160 ? 1.037 6.510 -7.386 1.00 90.94 160 ILE A N 1
ATOM 1306 C CA . ILE A 1 160 ? 0.648 7.836 -6.906 1.00 90.94 160 ILE A CA 1
ATOM 1307 C C . ILE A 1 160 ? 0.177 7.721 -5.458 1.00 90.94 160 ILE A C 1
ATOM 1309 O O . ILE A 1 160 ? -0.982 7.388 -5.198 1.00 90.94 160 ILE A O 1
ATOM 1313 N N . ASP A 1 161 ? 1.069 8.040 -4.521 1.00 88.81 161 ASP A N 1
ATOM 1314 C CA . ASP A 1 161 ? 0.699 8.227 -3.119 1.00 88.81 161 ASP A CA 1
ATOM 1315 C C . ASP A 1 161 ? 0.208 9.665 -2.912 1.00 88.81 161 ASP A C 1
ATOM 1317 O O . ASP A 1 161 ? 0.979 10.623 -2.915 1.00 88.81 161 ASP A O 1
ATOM 1321 N N . SER A 1 162 ? -1.110 9.825 -2.812 1.00 93.31 162 SER A N 1
ATOM 1322 C CA . SER A 1 162 ? -1.746 11.113 -2.537 1.00 93.31 162 SER A CA 1
ATOM 1323 C C . SER A 1 162 ? -3.042 10.909 -1.770 1.00 93.31 162 SER A C 1
ATOM 1325 O O . SER A 1 162 ? -3.748 9.916 -1.973 1.00 93.31 162 SER A O 1
ATOM 1327 N N . ASP A 1 163 ? -3.402 11.885 -0.941 1.00 94.44 163 ASP A N 1
ATOM 1328 C CA . ASP A 1 163 ? -4.651 11.836 -0.180 1.00 94.44 163 ASP A CA 1
ATOM 1329 C C . ASP A 1 163 ? -5.878 11.768 -1.091 1.00 94.44 163 ASP A C 1
ATOM 1331 O O . ASP A 1 163 ? -6.830 11.064 -0.775 1.00 94.44 163 ASP A O 1
ATOM 1335 N N . THR A 1 164 ? -5.829 12.379 -2.277 1.00 93.31 164 THR A N 1
ATOM 1336 C CA . THR A 1 164 ? -6.895 12.262 -3.281 1.00 93.31 164 THR A CA 1
ATOM 1337 C C . THR A 1 164 ? -7.155 10.807 -3.677 1.00 93.31 164 THR A C 1
ATOM 1339 O O . THR A 1 164 ? -8.309 10.388 -3.767 1.00 93.31 164 THR A O 1
ATOM 1342 N N . ILE A 1 165 ? -6.101 10.014 -3.899 1.00 95.06 165 ILE A N 1
ATOM 1343 C CA . ILE A 1 165 ? -6.230 8.589 -4.233 1.00 95.06 165 ILE A CA 1
ATOM 1344 C C . ILE A 1 165 ? -6.734 7.796 -3.024 1.00 95.06 165 ILE A C 1
ATOM 1346 O O . ILE A 1 165 ? -7.623 6.958 -3.180 1.00 95.06 165 ILE A O 1
ATOM 1350 N N . LYS A 1 166 ? -6.222 8.082 -1.820 1.00 95.75 166 LYS A N 1
ATOM 1351 C CA . LYS A 1 166 ? -6.665 7.428 -0.576 1.00 95.75 166 LYS A CA 1
ATOM 1352 C C . LYS A 1 166 ? -8.154 7.659 -0.323 1.00 95.75 166 LYS A C 1
ATOM 1354 O O . LYS A 1 166 ? -8.899 6.694 -0.173 1.00 95.75 166 LYS A O 1
ATOM 1359 N N . ILE A 1 167 ? -8.601 8.913 -0.374 1.00 95.38 167 ILE A N 1
ATOM 1360 C CA . ILE A 1 167 ? -10.000 9.309 -0.163 1.00 95.38 167 ILE A CA 1
ATOM 1361 C C . ILE A 1 167 ? -10.906 8.668 -1.218 1.00 95.38 167 ILE A C 1
ATOM 1363 O O . ILE A 1 167 ? -11.937 8.102 -0.871 1.00 95.38 167 ILE A O 1
ATOM 1367 N N . ARG A 1 168 ? -10.512 8.654 -2.501 1.00 95.00 168 ARG A N 1
ATOM 1368 C CA . ARG A 1 168 ? -11.289 7.967 -3.551 1.00 95.00 168 ARG A CA 1
ATOM 1369 C C . ARG A 1 168 ? -11.423 6.469 -3.284 1.00 95.00 168 ARG A C 1
ATOM 1371 O O . ARG A 1 168 ? -12.529 5.939 -3.365 1.00 95.00 168 ARG A O 1
ATOM 1378 N N . LYS A 1 169 ? -10.331 5.785 -2.918 1.00 95.62 169 LYS A N 1
ATOM 1379 C CA . LYS A 1 169 ? -10.375 4.361 -2.541 1.00 95.62 169 LYS A CA 1
ATOM 1380 C C . LYS A 1 169 ? -11.356 4.115 -1.396 1.00 95.62 169 LYS A C 1
ATOM 1382 O O . LYS A 1 169 ? -12.174 3.205 -1.495 1.00 95.62 169 LYS A O 1
ATOM 1387 N N . ILE A 1 170 ? -11.281 4.927 -0.342 1.00 96.06 170 ILE A N 1
ATOM 1388 C CA . ILE A 1 170 ? -12.170 4.854 0.825 1.00 96.06 170 ILE A CA 1
ATOM 1389 C C . ILE A 1 170 ? -13.625 5.060 0.403 1.00 96.06 170 ILE A C 1
ATOM 1391 O O . ILE A 1 170 ? -14.488 4.252 0.747 1.00 96.06 170 ILE A O 1
ATOM 1395 N N . MET A 1 171 ? -13.888 6.098 -0.394 1.00 94.44 171 MET A N 1
ATOM 1396 C CA . MET A 1 171 ? -15.217 6.405 -0.913 1.00 94.44 171 MET A CA 1
ATOM 1397 C C . MET A 1 171 ? -15.810 5.193 -1.636 1.00 94.44 171 MET A C 1
ATOM 1399 O O . MET A 1 171 ? -16.950 4.821 -1.365 1.00 94.44 171 MET A O 1
ATOM 1403 N N . PHE A 1 172 ? -15.045 4.530 -2.509 1.00 94.69 172 PHE A N 1
ATOM 1404 C CA . PHE A 1 172 ? -15.519 3.334 -3.206 1.00 94.69 172 PHE A CA 1
ATOM 1405 C C . PHE A 1 172 ? -15.724 2.145 -2.260 1.00 94.69 172 PHE A C 1
ATOM 1407 O O . PHE A 1 172 ? -16.757 1.483 -2.331 1.00 94.69 172 PHE A O 1
ATOM 1414 N N . LEU A 1 173 ? -14.790 1.896 -1.339 1.00 95.12 173 LEU A N 1
ATOM 1415 C CA . LEU A 1 173 ? -14.876 0.788 -0.381 1.00 95.12 173 LEU A CA 1
ATOM 1416 C C . LEU A 1 173 ? -16.100 0.891 0.535 1.00 95.12 173 LEU A C 1
ATOM 1418 O O . LEU A 1 173 ? -16.741 -0.123 0.804 1.00 95.12 173 LEU A O 1
ATOM 1422 N N . ASN A 1 174 ? -16.481 2.102 0.945 1.00 94.56 174 ASN A N 1
ATOM 1423 C CA . ASN A 1 174 ? -17.651 2.336 1.794 1.00 94.56 174 ASN A CA 1
ATOM 1424 C C . ASN A 1 174 ? -18.996 1.972 1.133 1.00 94.56 174 ASN A C 1
ATOM 1426 O O . ASN A 1 174 ? -20.004 1.851 1.832 1.00 94.56 174 ASN A O 1
ATOM 1430 N N . HIS A 1 175 ? -19.037 1.753 -0.186 1.00 93.75 175 HIS A N 1
ATOM 1431 C CA . HIS A 1 175 ? -20.236 1.263 -0.879 1.00 93.75 175 HIS A CA 1
ATOM 1432 C C . HIS A 1 175 ? -20.432 -0.253 -0.735 1.00 93.75 175 HIS A C 1
ATOM 1434 O O . HIS A 1 175 ? -21.533 -0.765 -0.970 1.00 93.75 175 HIS A O 1
ATOM 1440 N N . TYR A 1 176 ? -19.391 -0.981 -0.329 1.00 94.44 176 TYR A N 1
ATOM 1441 C CA . TYR A 1 176 ? -19.374 -2.435 -0.342 1.00 94.44 176 TYR A CA 1
ATOM 1442 C C . TYR A 1 176 ? -19.392 -3.049 1.057 1.00 94.44 176 TYR A C 1
ATOM 1444 O O . TYR A 1 176 ? -18.953 -2.465 2.048 1.00 94.44 176 TYR A O 1
ATOM 1452 N N . VAL A 1 177 ? -19.915 -4.271 1.138 1.00 93.56 177 VAL A N 1
ATOM 1453 C CA . VAL A 1 177 ? -19.793 -5.104 2.337 1.00 93.56 177 VAL A CA 1
ATOM 1454 C C . VAL A 1 177 ? -18.383 -5.683 2.371 1.00 93.56 177 VAL A C 1
ATOM 1456 O O . VAL A 1 177 ? -18.033 -6.527 1.542 1.00 93.56 177 VAL A O 1
ATOM 1459 N N . LEU A 1 178 ? -17.580 -5.225 3.332 1.00 93.88 178 LEU A N 1
ATOM 1460 C CA . LEU A 1 178 ? -16.213 -5.697 3.526 1.00 93.88 178 LEU A CA 1
ATOM 1461 C C . LEU A 1 178 ? -16.219 -7.115 4.101 1.00 93.88 178 LEU A C 1
ATOM 1463 O O . LEU A 1 178 ? -17.034 -7.453 4.960 1.00 93.88 178 LEU A O 1
ATOM 1467 N N . ARG A 1 179 ? -15.292 -7.949 3.631 1.00 92.62 179 ARG A N 1
ATOM 1468 C CA . ARG A 1 179 ? -15.137 -9.331 4.091 1.00 92.62 179 ARG A CA 1
ATOM 1469 C C . ARG A 1 179 ? -13.672 -9.678 4.314 1.00 92.62 179 ARG A C 1
ATOM 1471 O O . ARG A 1 179 ? -12.779 -9.050 3.755 1.00 92.62 179 ARG A O 1
ATOM 1478 N N . LYS A 1 180 ? -13.438 -10.702 5.134 1.00 89.25 180 LYS A N 1
ATOM 1479 C CA . LYS A 1 180 ? -12.098 -11.114 5.576 1.00 89.25 180 LYS A CA 1
ATOM 1480 C C . LYS A 1 180 ? -11.262 -11.751 4.458 1.00 89.25 180 LYS A C 1
ATOM 1482 O O . LYS A 1 180 ? -10.045 -11.795 4.566 1.00 89.25 180 LYS A O 1
ATOM 1487 N N . ASP A 1 181 ? -11.905 -12.258 3.405 1.00 87.81 181 ASP A N 1
ATOM 1488 C CA . ASP A 1 181 ? -11.253 -12.808 2.209 1.00 87.81 181 ASP A CA 1
ATOM 1489 C C . ASP A 1 181 ? -10.716 -11.725 1.258 1.00 87.81 181 ASP A C 1
ATOM 1491 O O . ASP A 1 181 ? -9.956 -12.039 0.342 1.00 87.81 181 ASP A O 1
ATOM 1495 N N . MET A 1 182 ? -11.099 -10.461 1.459 1.00 91.38 182 MET A N 1
ATOM 1496 C CA . MET A 1 182 ? -10.632 -9.344 0.643 1.00 91.38 182 MET A CA 1
ATOM 1497 C C . MET A 1 182 ? -9.227 -8.892 1.061 1.00 91.38 182 MET A C 1
ATOM 1499 O O . MET A 1 182 ? -8.853 -8.948 2.231 1.00 91.38 182 MET A O 1
ATOM 1503 N N . GLU A 1 183 ? -8.460 -8.366 0.105 1.00 89.50 183 GLU A N 1
ATOM 1504 C CA . GLU A 1 183 ? -7.174 -7.702 0.359 1.00 89.50 183 GLU A CA 1
ATOM 1505 C C . GLU A 1 183 ? -7.418 -6.294 0.927 1.00 89.50 183 GLU A C 1
ATOM 1507 O O . GLU A 1 183 ? -7.244 -5.288 0.242 1.00 89.50 183 GLU A O 1
ATOM 1512 N N . LEU A 1 184 ? -7.906 -6.233 2.170 1.00 91.62 184 LEU A N 1
ATOM 1513 C CA . LEU A 1 184 ? -8.188 -4.982 2.867 1.00 91.62 184 LEU A CA 1
ATOM 1514 C C . LEU A 1 184 ? -6.889 -4.282 3.273 1.00 91.62 184 LEU A C 1
ATOM 1516 O O . LEU A 1 184 ? -5.975 -4.881 3.844 1.00 91.62 184 LEU A O 1
ATOM 1520 N N . GLU A 1 185 ? -6.853 -2.977 3.039 1.00 90.75 185 GLU A N 1
ATOM 1521 C CA . GLU A 1 185 ? -5.768 -2.094 3.444 1.00 90.75 185 GLU A CA 1
ATOM 1522 C C . GLU A 1 185 ? -6.308 -1.065 4.440 1.00 90.75 185 GLU A C 1
ATOM 1524 O O . GLU A 1 185 ? -7.439 -0.607 4.295 1.00 90.75 185 GLU A O 1
ATOM 1529 N N . LEU A 1 186 ? -5.523 -0.695 5.453 1.00 93.38 186 LEU A N 1
ATOM 1530 C CA . LEU A 1 186 ? -5.910 0.352 6.408 1.00 93.38 186 LEU A CA 1
ATOM 1531 C C . LEU A 1 186 ? -4.814 1.405 6.544 1.00 93.38 186 LEU A C 1
ATOM 1533 O O . LEU A 1 186 ? -5.067 2.586 6.360 1.00 93.38 186 LEU A O 1
ATOM 1537 N N . GLU A 1 187 ? -3.582 0.964 6.785 1.00 92.19 187 GLU A N 1
ATOM 1538 C CA . GLU A 1 187 ? -2.415 1.833 6.969 1.00 92.19 187 GLU A CA 1
ATOM 1539 C C . GLU A 1 187 ? -2.085 2.693 5.738 1.00 92.19 187 GLU A C 1
ATOM 1541 O O . GLU A 1 187 ? -1.811 3.881 5.877 1.00 92.19 187 GLU A O 1
ATOM 1546 N N . THR A 1 188 ? -2.171 2.129 4.532 1.00 92.12 188 THR A N 1
ATOM 1547 C CA . THR A 1 188 ? -1.910 2.850 3.270 1.00 92.12 188 THR A CA 1
ATOM 1548 C C . THR A 1 188 ? -3.012 3.848 2.911 1.00 92.12 188 THR A C 1
ATOM 1550 O O . THR A 1 188 ? -2.803 4.713 2.064 1.00 92.12 188 THR A O 1
ATOM 1553 N N . LEU A 1 189 ? -4.187 3.738 3.542 1.00 95.69 189 LEU A N 1
ATOM 1554 C CA . LEU A 1 189 ? -5.345 4.590 3.278 1.00 95.69 189 LEU A CA 1
ATOM 1555 C C . LEU A 1 189 ? -5.481 5.735 4.279 1.00 95.69 189 LEU A C 1
ATOM 1557 O O . LEU A 1 189 ? -6.402 6.526 4.133 1.00 95.69 189 LEU A O 1
ATOM 1561 N N . ILE A 1 190 ? -4.583 5.856 5.262 1.00 96.56 190 ILE A N 1
ATOM 1562 C CA . ILE A 1 190 ? -4.647 6.937 6.250 1.00 96.56 190 ILE A CA 1
ATOM 1563 C C . ILE A 1 190 ? -4.435 8.287 5.537 1.00 96.56 190 ILE A C 1
ATOM 1565 O O . ILE A 1 190 ? -3.352 8.511 4.975 1.00 96.56 190 ILE A O 1
ATOM 1569 N N . PRO A 1 191 ? -5.435 9.187 5.547 1.00 96.50 191 PRO A N 1
ATOM 1570 C CA . PRO A 1 191 ? -5.285 10.525 4.992 1.00 96.50 191 PRO A CA 1
ATOM 1571 C C . PRO A 1 191 ? -4.453 11.408 5.930 1.00 96.50 191 PRO A C 1
ATOM 1573 O O . PRO A 1 191 ? -4.352 11.152 7.131 1.00 96.50 191 PRO A O 1
ATOM 1576 N N . SER A 1 192 ? -3.858 12.477 5.403 1.00 95.50 192 SER A N 1
ATOM 1577 C CA . SER A 1 192 ? -3.026 13.391 6.202 1.00 95.50 192 SER A CA 1
ATOM 1578 C C . SER A 1 192 ? -3.853 14.260 7.152 1.00 95.50 192 SER A C 1
ATOM 1580 O O . SER A 1 192 ? -3.340 14.703 8.182 1.00 95.50 192 SER A O 1
ATOM 1582 N N . MET A 1 193 ? -5.122 14.499 6.802 1.00 96.25 193 MET A N 1
ATOM 1583 C CA . MET A 1 193 ? -6.095 15.291 7.557 1.00 96.25 193 MET A CA 1
ATOM 1584 C C . MET A 1 193 ? -7.271 14.434 8.032 1.00 96.25 193 MET A C 1
ATOM 1586 O O . MET A 1 193 ? -7.428 13.285 7.615 1.00 96.25 193 MET A O 1
ATOM 1590 N N . TYR A 1 194 ? -8.095 14.990 8.924 1.00 96.62 194 TYR A N 1
ATOM 1591 C CA . TYR A 1 194 ? -9.318 14.322 9.360 1.00 96.62 194 TYR A CA 1
ATOM 1592 C C . TYR A 1 194 ? -10.254 14.077 8.174 1.00 96.62 194 TYR A C 1
ATOM 1594 O O . TYR A 1 194 ? -10.593 15.018 7.459 1.00 96.62 194 TYR A O 1
ATOM 1602 N N . ASP A 1 195 ? -10.699 12.834 8.013 1.00 96.38 195 ASP A N 1
ATOM 1603 C CA . ASP A 1 195 ? -11.674 12.439 7.007 1.00 96.38 195 ASP A CA 1
ATOM 1604 C C . ASP A 1 195 ? -12.743 11.536 7.635 1.00 96.38 195 ASP A C 1
ATOM 1606 O O . ASP A 1 195 ? -12.447 10.529 8.287 1.00 96.38 195 ASP A O 1
ATOM 1610 N N . LYS A 1 196 ? -14.010 11.914 7.453 1.00 95.56 196 LYS A N 1
ATOM 1611 C CA . LYS A 1 196 ? -15.149 11.189 8.028 1.00 95.56 196 LYS A CA 1
ATOM 1612 C C . LYS A 1 196 ? -15.343 9.825 7.366 1.00 95.56 196 LYS A C 1
ATOM 1614 O O . LYS A 1 196 ? -15.655 8.856 8.060 1.00 95.56 196 LYS A O 1
ATOM 1619 N N . ASP A 1 197 ? -15.162 9.745 6.051 1.00 95.50 197 ASP A N 1
ATOM 1620 C CA . ASP A 1 197 ? -15.363 8.505 5.301 1.00 95.50 197 ASP A CA 1
ATOM 1621 C C . ASP A 1 197 ? -14.292 7.470 5.665 1.00 95.50 197 ASP A C 1
ATOM 1623 O O . ASP A 1 197 ? -14.593 6.277 5.752 1.00 95.50 197 ASP A O 1
ATOM 1627 N N . PHE A 1 198 ? -13.071 7.912 5.975 1.00 97.25 198 PHE A N 1
ATOM 1628 C CA . PHE A 1 198 ? -12.020 7.057 6.515 1.00 97.25 198 PHE A CA 1
ATOM 1629 C C . PHE A 1 198 ? -12.435 6.440 7.850 1.00 97.25 198 PHE A C 1
ATOM 1631 O O . PHE A 1 198 ? -12.269 5.239 8.044 1.00 97.25 198 PHE A O 1
ATOM 1638 N N . MET A 1 199 ? -13.021 7.221 8.761 1.00 96.88 199 MET A N 1
ATOM 1639 C CA . MET A 1 199 ? -13.477 6.695 10.051 1.00 96.88 199 MET A CA 1
ATOM 1640 C C . MET A 1 199 ? -14.647 5.715 9.910 1.00 96.88 199 MET A C 1
ATOM 1642 O O . MET A 1 199 ? -14.702 4.715 10.630 1.00 96.88 199 MET A O 1
ATOM 1646 N N . GLU A 1 200 ? -15.547 5.945 8.953 1.00 95.00 200 GLU A N 1
ATOM 1647 C CA . GLU A 1 200 ? -16.606 4.988 8.613 1.00 95.00 200 GLU A CA 1
ATOM 1648 C C . GLU A 1 200 ? -16.033 3.690 8.023 1.00 95.00 200 GLU A C 1
ATOM 1650 O O . GLU A 1 200 ? -16.486 2.594 8.359 1.00 95.00 200 GLU A O 1
ATOM 1655 N N . TYR A 1 201 ? -14.980 3.791 7.212 1.00 96.00 201 TYR A N 1
ATOM 1656 C CA . TYR A 1 201 ? -14.253 2.630 6.710 1.00 96.00 201 TYR A CA 1
ATOM 1657 C C . TYR A 1 201 ? -13.547 1.868 7.844 1.00 96.00 201 TYR A C 1
ATOM 1659 O O . TYR A 1 201 ? -13.684 0.648 7.951 1.00 96.00 201 TYR A O 1
ATOM 1667 N N . VAL A 1 202 ? -12.858 2.574 8.750 1.00 96.50 202 VAL A N 1
ATOM 1668 C CA . VAL A 1 202 ? -12.202 2.001 9.941 1.00 96.50 202 VAL A CA 1
ATOM 1669 C C . VAL A 1 202 ? -13.202 1.208 10.785 1.00 96.50 202 VAL A C 1
ATOM 1671 O O . VAL A 1 202 ? -12.909 0.070 11.161 1.00 96.50 202 VAL A O 1
ATOM 1674 N N . ARG A 1 203 ? -14.397 1.764 11.038 1.00 94.62 203 ARG A N 1
ATOM 1675 C CA . ARG A 1 203 ? -15.475 1.101 11.796 1.00 94.62 203 ARG A CA 1
ATOM 1676 C C . ARG A 1 203 ? -15.803 -0.287 11.245 1.00 94.62 203 ARG A C 1
ATOM 1678 O O . ARG A 1 203 ? -16.134 -1.201 11.995 1.00 94.62 203 ARG A O 1
ATOM 1685 N N . GLU A 1 204 ? -15.708 -0.453 9.938 1.00 93.62 204 GLU A N 1
ATOM 1686 C CA . GLU A 1 204 ? -16.144 -1.655 9.234 1.00 93.62 204 GLU A CA 1
ATOM 1687 C C . GLU A 1 204 ? -15.003 -2.649 9.072 1.00 93.62 204 GLU A C 1
ATOM 1689 O O . GLU A 1 204 ? -15.178 -3.848 9.297 1.00 93.62 204 GLU A O 1
ATOM 1694 N N . VAL A 1 205 ? -13.798 -2.145 8.807 1.00 94.81 205 VAL A N 1
ATOM 1695 C CA . VAL A 1 205 ? -12.579 -2.954 8.807 1.00 94.81 205 VAL A CA 1
ATOM 1696 C C . VAL A 1 205 ? -12.346 -3.594 10.172 1.00 94.81 205 VAL A C 1
ATOM 1698 O O . VAL A 1 205 ? -11.989 -4.767 10.231 1.00 94.81 205 VAL A O 1
ATOM 1701 N N . ILE A 1 206 ? -12.582 -2.881 11.277 1.00 92.75 206 ILE A N 1
ATOM 1702 C CA . ILE A 1 206 ? -12.334 -3.419 12.623 1.00 92.75 206 ILE A CA 1
ATOM 1703 C C . ILE A 1 206 ? -13.251 -4.594 12.960 1.00 92.75 206 ILE A C 1
ATOM 1705 O O . ILE A 1 206 ? -12.804 -5.532 13.617 1.00 92.75 206 ILE A O 1
ATOM 1709 N N . LYS A 1 207 ? -14.498 -4.597 12.480 1.00 90.44 207 LYS A N 1
ATOM 1710 C CA . LYS A 1 207 ? -15.432 -5.717 12.688 1.00 90.44 207 LYS A CA 1
ATOM 1711 C C . LYS A 1 207 ? -14.949 -7.000 12.010 1.00 90.44 207 LYS A C 1
ATOM 1713 O O . LYS A 1 207 ? -15.138 -8.091 12.538 1.00 90.44 207 LYS A O 1
ATOM 1718 N N . VAL A 1 208 ? -14.320 -6.868 10.844 1.00 92.25 208 VAL A N 1
ATOM 1719 C CA . VAL A 1 208 ? -13.950 -7.994 9.975 1.00 92.25 208 VAL A CA 1
ATOM 1720 C C . VAL A 1 208 ? -12.508 -8.451 10.207 1.00 92.25 208 VAL A C 1
ATOM 1722 O O . VAL A 1 208 ? -12.220 -9.648 10.287 1.00 92.25 208 VAL A O 1
ATOM 1725 N N . GLN A 1 209 ? -11.587 -7.498 10.318 1.00 92.75 209 GLN A N 1
ATOM 1726 C CA . GLN A 1 209 ? -10.157 -7.729 10.466 1.00 92.75 209 GLN A CA 1
ATOM 1727 C C . GLN A 1 209 ? -9.525 -6.692 11.419 1.00 92.75 209 GLN A C 1
ATOM 1729 O O . GLN A 1 209 ? -8.737 -5.842 10.993 1.00 92.75 209 GLN A O 1
ATOM 1734 N N . PRO A 1 210 ? -9.765 -6.813 12.746 1.00 90.00 210 PRO A N 1
ATOM 1735 C CA . PRO A 1 210 ? -9.168 -5.923 13.748 1.00 90.00 210 PRO A CA 1
ATOM 1736 C C . PRO A 1 210 ? -7.635 -5.941 13.729 1.00 90.00 210 PRO A C 1
ATOM 1738 O O . PRO A 1 210 ? -6.983 -5.063 14.294 1.00 90.00 210 PRO A O 1
ATOM 1741 N N . SER A 1 211 ? -7.032 -6.954 13.092 1.00 90.69 211 SER A N 1
ATOM 1742 C CA . SER A 1 211 ? -5.586 -7.076 13.016 1.00 90.69 211 SER A CA 1
ATOM 1743 C C . SER A 1 211 ? -4.902 -5.985 12.185 1.00 90.69 211 SER A C 1
ATOM 1745 O O . SER A 1 211 ? -3.708 -5.745 12.388 1.00 90.69 211 SER A O 1
ATOM 1747 N N . LEU A 1 212 ? -5.648 -5.298 11.313 1.00 93.62 212 LEU A N 1
ATOM 1748 C CA . LEU A 1 212 ? -5.149 -4.204 10.476 1.00 93.62 212 LEU A CA 1
ATOM 1749 C C . LEU A 1 212 ? -4.927 -2.892 11.240 1.00 93.62 212 LEU A C 1
ATOM 1751 O O . LEU A 1 212 ? -4.222 -2.020 10.737 1.00 93.62 212 LEU A O 1
ATOM 1755 N N . VAL A 1 213 ? -5.469 -2.750 12.455 1.00 93.88 213 VAL A N 1
ATOM 1756 C CA . VAL A 1 213 ? -5.252 -1.561 13.293 1.00 93.88 213 VAL A CA 1
ATOM 1757 C C . VAL A 1 213 ? -3.833 -1.572 13.851 1.00 93.88 213 VAL A C 1
ATOM 1759 O O . VAL A 1 213 ? -3.544 -2.240 14.843 1.00 93.88 213 VAL A O 1
ATOM 1762 N N . LYS A 1 214 ? -2.932 -0.853 13.191 1.00 94.62 214 LYS A N 1
ATOM 1763 C CA . LYS A 1 214 ? -1.535 -0.692 13.607 1.00 94.62 214 LYS A CA 1
ATOM 1764 C C . LYS A 1 214 ? -1.319 0.646 14.315 1.00 94.62 214 LYS A C 1
ATOM 1766 O O . LYS A 1 214 ? -2.231 1.466 14.415 1.00 94.62 214 LYS A O 1
ATOM 1771 N N . LYS A 1 215 ? -0.077 0.880 14.746 1.00 94.62 215 LYS A N 1
ATOM 1772 C CA . LYS A 1 215 ? 0.392 2.135 15.352 1.00 94.62 215 LYS A CA 1
ATOM 1773 C C . LYS A 1 215 ? -0.064 3.388 14.588 1.00 94.62 215 LYS A C 1
ATOM 1775 O O . LYS A 1 215 ? -0.591 4.312 15.187 1.00 94.62 215 LYS A O 1
ATOM 1780 N N . SER A 1 216 ? 0.075 3.401 13.264 1.00 95.62 216 SER A N 1
ATOM 1781 C CA . SER A 1 216 ? -0.317 4.528 12.405 1.00 95.62 216 SER A CA 1
ATOM 1782 C C . SER A 1 216 ? -1.802 4.904 12.542 1.00 95.62 216 SER A C 1
ATOM 1784 O O . SER A 1 216 ? -2.132 6.083 12.668 1.00 95.62 216 SER A O 1
ATOM 1786 N N . VAL A 1 217 ? -2.689 3.908 12.622 1.00 96.38 217 VAL A N 1
ATOM 1787 C CA . VAL A 1 217 ? -4.133 4.104 12.842 1.00 96.38 217 VAL A CA 1
ATOM 1788 C C . VAL A 1 217 ? -4.408 4.623 14.255 1.00 96.38 217 VAL A C 1
ATOM 1790 O O . VAL A 1 217 ? -5.191 5.552 14.419 1.00 96.38 217 VAL A O 1
ATOM 1793 N N . LEU A 1 218 ? -3.738 4.071 15.272 1.00 95.94 218 LEU A N 1
ATOM 1794 C CA . LEU A 1 218 ? -3.865 4.532 16.661 1.00 95.94 218 LEU A CA 1
ATOM 1795 C C . LEU A 1 218 ? -3.429 5.995 16.814 1.00 95.94 218 LEU A C 1
ATOM 1797 O O . LEU A 1 218 ? -4.141 6.789 17.424 1.00 95.94 218 LEU A O 1
ATOM 1801 N N . THR A 1 219 ? -2.304 6.378 16.202 1.00 96.56 219 THR A N 1
ATOM 1802 C CA . THR A 1 219 ? -1.838 7.772 16.165 1.00 96.56 219 THR A CA 1
ATOM 1803 C C . THR A 1 219 ? -2.845 8.684 15.478 1.00 96.56 219 THR A C 1
ATOM 1805 O O . THR A 1 219 ? -3.117 9.772 15.984 1.00 96.56 219 THR A O 1
ATOM 1808 N N . TYR A 1 220 ? -3.422 8.254 14.353 1.00 97.38 220 TYR A N 1
ATOM 1809 C CA . TYR A 1 220 ? -4.442 9.030 13.650 1.00 97.38 220 TYR A CA 1
ATOM 1810 C C . TYR A 1 220 ? -5.685 9.256 14.523 1.00 97.38 220 TYR A C 1
ATOM 1812 O O . TYR A 1 220 ? -6.131 10.392 14.680 1.00 97.38 220 TYR A O 1
ATOM 1820 N N . VAL A 1 221 ? -6.195 8.194 15.158 1.00 97.00 221 VAL A N 1
ATOM 1821 C CA . VAL A 1 221 ? -7.357 8.267 16.056 1.00 97.00 221 VAL A CA 1
ATOM 1822 C C . VAL A 1 221 ? -7.071 9.146 17.271 1.00 97.00 221 VAL A C 1
ATOM 1824 O O . VAL A 1 221 ? -7.892 9.994 17.607 1.00 97.00 221 VAL A O 1
ATOM 1827 N N . ARG A 1 222 ? -5.890 9.022 17.891 1.00 96.62 222 ARG A N 1
ATOM 1828 C CA . ARG A 1 222 ? -5.472 9.894 19.001 1.00 96.62 222 ARG A CA 1
ATOM 1829 C C . ARG A 1 222 ? -5.417 11.362 18.570 1.00 96.62 222 ARG A C 1
ATOM 1831 O O . ARG A 1 222 ? -5.908 12.223 19.293 1.00 96.62 222 ARG A O 1
ATOM 1838 N N . ARG A 1 223 ? -4.842 11.649 17.395 1.00 97.38 223 ARG A N 1
ATOM 1839 C CA . ARG A 1 223 ? -4.698 13.013 16.861 1.00 97.38 223 ARG A CA 1
ATOM 1840 C C . ARG A 1 223 ? -6.046 13.678 16.590 1.00 97.38 223 ARG A C 1
ATOM 1842 O O . ARG A 1 223 ? -6.195 14.860 16.881 1.00 97.38 223 ARG A O 1
ATOM 1849 N N . TYR A 1 224 ? -7.003 12.933 16.039 1.00 98.00 224 TYR A N 1
ATOM 1850 C CA . TYR A 1 224 ? -8.315 13.450 15.640 1.00 98.00 224 TYR A CA 1
ATOM 1851 C C . TYR A 1 224 ? -9.457 13.032 16.576 1.00 98.00 224 TYR A C 1
ATOM 1853 O O . TYR A 1 224 ? -10.625 13.051 16.187 1.00 98.00 224 TYR A O 1
ATOM 1861 N N . LYS A 1 225 ? -9.133 12.670 17.824 1.00 96.81 225 LYS A N 1
ATOM 1862 C CA . LYS A 1 225 ? -10.087 12.178 18.829 1.00 96.81 225 LYS A CA 1
ATOM 1863 C C . LYS A 1 225 ? -11.328 13.067 18.936 1.00 96.81 225 LYS A C 1
ATOM 1865 O O . LYS A 1 225 ? -12.446 12.573 18.852 1.00 96.81 225 LYS A O 1
ATOM 1870 N N . ASN A 1 226 ? -11.128 14.379 19.065 1.00 96.62 226 ASN A N 1
ATOM 1871 C CA . ASN A 1 226 ? -12.220 15.334 19.260 1.00 96.62 226 ASN A CA 1
ATOM 1872 C C . ASN A 1 226 ? -13.182 15.361 18.067 1.00 96.62 226 ASN A C 1
ATOM 1874 O O . ASN A 1 226 ? -14.387 15.449 18.261 1.00 96.62 226 ASN A O 1
ATOM 1878 N N . GLN A 1 227 ? -12.672 15.250 16.839 1.00 97.94 227 GLN A N 1
ATOM 1879 C CA . GLN A 1 227 ? -13.505 15.186 15.639 1.00 97.94 227 GLN A CA 1
ATOM 1880 C C . GLN A 1 227 ? -14.245 13.848 15.532 1.00 97.94 227 GLN A C 1
ATOM 1882 O O . GLN A 1 227 ? -15.396 13.819 15.104 1.00 97.94 227 GLN A O 1
ATOM 1887 N N . ILE A 1 228 ? -13.604 12.749 15.943 1.00 97.31 228 ILE A N 1
ATOM 1888 C CA . ILE A 1 228 ? -14.206 11.409 15.937 1.00 97.31 228 ILE A CA 1
ATOM 1889 C C . ILE A 1 228 ? -15.346 11.320 16.957 1.00 97.31 228 ILE A C 1
ATOM 1891 O O . ILE A 1 228 ? -16.368 10.713 16.658 1.00 97.31 228 ILE A O 1
ATOM 1895 N N . LEU A 1 229 ? -15.216 11.965 18.120 1.00 96.62 229 LEU A N 1
ATOM 1896 C CA . LEU A 1 229 ? -16.266 12.026 19.145 1.00 96.62 229 LEU A CA 1
ATOM 1897 C C . LEU A 1 229 ? -17.556 12.712 18.666 1.00 96.62 229 LEU A C 1
ATOM 1899 O O . LEU A 1 229 ? -18.619 12.449 19.216 1.00 96.62 229 LEU A O 1
ATOM 1903 N N . LEU A 1 230 ? -17.483 13.555 17.631 1.00 96.25 230 LEU A N 1
ATOM 1904 C CA . LEU A 1 230 ? -18.662 14.176 17.014 1.00 96.25 230 LEU A CA 1
ATOM 1905 C C . LEU A 1 230 ? -19.422 13.221 16.078 1.00 96.25 230 LEU A C 1
ATOM 1907 O O . LEU A 1 230 ? -20.496 13.566 15.586 1.00 96.25 230 LEU A O 1
ATOM 1911 N N . LEU A 1 231 ? -18.862 12.045 15.775 1.00 94.62 231 LEU A N 1
ATOM 1912 C CA . LEU A 1 231 ? -19.536 11.025 14.980 1.00 94.62 231 LEU A CA 1
ATOM 1913 C C . LEU A 1 231 ? -20.548 10.253 15.826 1.00 94.62 231 LEU A C 1
ATOM 1915 O O . LEU A 1 231 ? -20.371 10.042 17.023 1.00 94.62 231 LEU A O 1
ATOM 1919 N N . GLU A 1 232 ? -21.573 9.731 15.158 1.00 91.88 232 GLU A N 1
ATOM 1920 C CA . GLU A 1 232 ? -22.496 8.773 15.760 1.00 91.88 232 GLU A CA 1
ATOM 1921 C C . GLU A 1 232 ? -21.717 7.540 16.256 1.00 91.88 232 GLU A C 1
ATOM 1923 O O . GLU A 1 232 ? -20.996 6.898 15.482 1.00 91.88 232 GLU A O 1
ATOM 1928 N N . ASN A 1 233 ? -21.829 7.212 17.546 1.00 91.50 233 ASN A N 1
ATOM 1929 C CA . ASN A 1 233 ? -21.063 6.141 18.200 1.00 91.50 233 ASN A CA 1
ATOM 1930 C C . ASN A 1 233 ? -19.536 6.290 18.012 1.00 91.50 233 ASN A C 1
ATOM 1932 O O . ASN A 1 233 ? -18.839 5.313 17.700 1.00 91.50 233 ASN A O 1
ATOM 1936 N N . GLY A 1 234 ? -19.029 7.527 18.076 1.00 94.06 234 GLY A N 1
ATOM 1937 C CA . GLY A 1 234 ? -17.603 7.844 17.959 1.00 94.06 234 GLY A CA 1
ATOM 1938 C C . GLY A 1 234 ? -16.777 7.332 19.142 1.00 94.06 234 GLY A C 1
ATOM 1939 O O . GLY A 1 234 ? -15.689 6.795 18.953 1.00 94.06 234 GLY A O 1
ATOM 1940 N N . ASP A 1 235 ? -17.335 7.410 20.344 1.00 95.44 235 ASP A N 1
ATOM 1941 C CA . ASP A 1 235 ? -16.825 6.817 21.583 1.00 95.44 235 ASP A CA 1
ATOM 1942 C C . ASP A 1 235 ? -16.621 5.298 21.472 1.00 95.44 235 ASP A C 1
ATOM 1944 O O . ASP A 1 235 ? -15.527 4.783 21.716 1.00 95.44 235 ASP A O 1
ATOM 1948 N N . GLN A 1 236 ? -17.638 4.582 20.987 1.00 95.00 236 GLN A N 1
ATOM 1949 C CA . GLN A 1 236 ? -17.578 3.143 20.764 1.00 95.00 236 GLN A CA 1
ATOM 1950 C C . GLN A 1 236 ? -16.538 2.786 19.697 1.00 95.00 236 GLN A C 1
ATOM 1952 O O . GLN A 1 236 ? -15.823 1.791 19.830 1.00 95.00 236 GLN A O 1
ATOM 1957 N N . LEU A 1 237 ? -16.429 3.598 18.640 1.00 95.56 237 LEU A N 1
ATOM 1958 C CA . LEU A 1 237 ? -15.423 3.413 17.598 1.00 95.56 237 LEU A CA 1
ATOM 1959 C C . LEU A 1 237 ? -14.007 3.560 18.164 1.00 95.56 237 LEU A C 1
ATOM 1961 O O . LEU A 1 237 ? -13.170 2.687 17.931 1.00 95.56 237 LEU A O 1
ATOM 1965 N N . ILE A 1 238 ? -13.743 4.613 18.941 1.00 96.69 238 ILE A N 1
ATOM 1966 C CA . ILE A 1 238 ? -12.436 4.815 19.577 1.00 96.69 238 ILE A CA 1
ATOM 1967 C C . ILE A 1 238 ? -12.136 3.667 20.544 1.00 96.69 238 ILE A C 1
ATOM 1969 O O . ILE A 1 238 ? -11.039 3.115 20.486 1.00 96.69 238 ILE A O 1
ATOM 1973 N N . GLY A 1 239 ? -13.111 3.227 21.345 1.00 95.19 239 GLY A N 1
ATOM 1974 C CA . GLY A 1 239 ? -12.972 2.054 22.212 1.00 95.19 239 GLY A CA 1
ATOM 1975 C C . GLY A 1 239 ? -12.594 0.782 21.448 1.00 95.19 239 GLY A C 1
ATOM 1976 O O . GLY A 1 239 ? -11.672 0.065 21.834 1.00 95.19 239 GLY A O 1
ATOM 1977 N N . GLN A 1 240 ? -13.228 0.513 20.305 1.00 93.88 240 GLN A N 1
ATOM 1978 C CA . GLN A 1 240 ? -12.879 -0.638 19.464 1.00 93.88 240 GLN A CA 1
ATOM 1979 C C . GLN A 1 240 ? -11.459 -0.539 18.881 1.00 93.88 240 GLN A C 1
ATOM 1981 O O . GLN A 1 240 ? -10.736 -1.541 18.856 1.00 93.88 240 GLN A O 1
ATOM 1986 N N . VAL A 1 241 ? -11.035 0.656 18.450 1.00 95.19 241 VAL A N 1
ATOM 1987 C CA . VAL A 1 241 ? -9.664 0.920 17.973 1.00 95.19 241 VAL A CA 1
ATOM 1988 C C . VAL A 1 241 ? -8.661 0.726 19.120 1.00 95.19 241 VAL A C 1
ATOM 1990 O O . VAL A 1 241 ? -7.686 -0.009 18.957 1.00 95.19 241 VAL A O 1
ATOM 1993 N N . ALA A 1 242 ? -8.913 1.311 20.294 1.00 94.50 242 ALA A N 1
ATOM 1994 C CA . ALA A 1 242 ? -8.074 1.174 21.484 1.00 94.50 242 ALA A CA 1
ATOM 1995 C C . ALA A 1 242 ? -7.963 -0.295 21.925 1.00 94.50 242 ALA A C 1
ATOM 1997 O O . ALA A 1 242 ? -6.872 -0.798 22.190 1.00 94.50 242 ALA A O 1
ATOM 1998 N N . GLY A 1 243 ? -9.063 -1.049 21.874 1.00 92.19 243 GLY A N 1
ATOM 1999 C CA . GLY A 1 243 ? -9.066 -2.487 22.138 1.00 92.19 243 GLY A CA 1
ATOM 2000 C C . GLY A 1 243 ? -8.200 -3.296 21.166 1.00 92.19 243 GLY A C 1
ATOM 2001 O O . GLY A 1 243 ? -7.665 -4.347 21.537 1.00 92.19 243 GLY A O 1
ATOM 2002 N N . ALA A 1 244 ? -8.006 -2.820 19.934 1.00 89.06 244 ALA A N 1
ATOM 2003 C CA . ALA A 1 244 ? -7.098 -3.445 18.977 1.00 89.06 244 ALA A CA 1
ATOM 2004 C C . ALA A 1 244 ? -5.610 -3.192 19.298 1.00 89.06 244 ALA A C 1
ATOM 2006 O O . ALA A 1 244 ? -4.774 -4.007 18.885 1.00 89.06 244 ALA A O 1
ATOM 2007 N N . ALA A 1 245 ? -5.284 -2.143 20.069 1.00 88.94 245 ALA A N 1
ATOM 2008 C CA . ALA A 1 245 ? -3.933 -1.862 20.569 1.00 88.94 245 ALA A CA 1
ATOM 2009 C C . ALA A 1 245 ? -3.443 -2.939 21.549 1.00 88.94 245 ALA A C 1
ATOM 2011 O O . ALA A 1 245 ? -2.272 -3.313 21.526 1.00 88.94 245 ALA A O 1
ATOM 2012 N N . LEU A 1 246 ? -4.360 -3.543 22.314 1.00 91.75 246 LEU A N 1
ATOM 2013 C CA . LEU A 1 246 ? -4.077 -4.567 23.334 1.00 91.75 246 LEU A CA 1
ATOM 2014 C C . LEU A 1 246 ? -3.455 -5.866 22.792 1.00 91.75 246 LEU A C 1
ATOM 2016 O O . LEU A 1 246 ? -3.238 -6.817 23.535 1.00 91.75 246 LEU A O 1
ATOM 2020 N N . ARG A 1 247 ? -3.210 -5.972 21.484 1.00 87.31 247 ARG A N 1
ATOM 2021 C CA . ARG A 1 247 ? -2.514 -7.116 20.879 1.00 87.31 247 ARG A CA 1
ATOM 2022 C C . ARG A 1 247 ? -1.008 -7.086 21.117 1.00 87.31 247 ARG A C 1
ATOM 2024 O O . ARG A 1 247 ? -0.377 -8.131 21.006 1.00 87.31 247 ARG A O 1
ATOM 2031 N N . MET A 1 248 ? -0.438 -5.912 21.389 1.00 88.19 248 MET A N 1
ATOM 2032 C CA . MET A 1 248 ? 1.001 -5.724 21.550 1.00 88.19 248 MET A CA 1
ATOM 2033 C C . MET A 1 248 ? 1.282 -4.857 22.770 1.00 88.19 248 MET A C 1
ATOM 2035 O O . MET A 1 248 ? 0.716 -3.777 22.903 1.00 88.19 248 MET A O 1
ATOM 2039 N N . LYS A 1 249 ? 2.206 -5.302 23.627 1.00 89.81 249 LYS A N 1
ATOM 2040 C CA . LYS A 1 249 ? 2.620 -4.553 24.820 1.00 89.81 249 LYS A CA 1
ATOM 2041 C C . LYS A 1 249 ? 3.098 -3.139 24.477 1.00 89.81 249 LYS A C 1
ATOM 2043 O O . LYS A 1 249 ? 2.618 -2.190 25.075 1.00 89.81 249 LYS A O 1
ATOM 2048 N N . SER A 1 250 ? 3.936 -3.003 23.449 1.00 91.75 250 SER A N 1
ATOM 2049 C CA . SER A 1 250 ? 4.468 -1.703 23.019 1.00 91.75 250 SER A CA 1
ATOM 2050 C C . SER A 1 250 ? 3.391 -0.701 22.599 1.00 91.75 250 SER A C 1
ATOM 2052 O O . SER A 1 250 ? 3.598 0.499 22.720 1.00 91.75 250 SER A O 1
ATOM 2054 N N . TYR A 1 251 ? 2.238 -1.167 22.110 1.00 93.06 251 TYR A N 1
ATOM 2055 C CA . TYR A 1 251 ? 1.115 -0.279 21.808 1.00 93.06 251 TYR A CA 1
ATOM 2056 C C . TYR A 1 251 ? 0.378 0.121 23.085 1.00 93.06 251 TYR A C 1
ATOM 2058 O O . TYR A 1 251 ? -0.035 1.265 23.213 1.00 93.06 251 TYR A O 1
ATOM 2066 N N . VAL A 1 252 ? 0.234 -0.795 24.044 1.00 92.75 252 VAL A N 1
ATOM 2067 C CA . VAL A 1 252 ? -0.332 -0.454 25.355 1.00 92.75 252 VAL A CA 1
ATOM 2068 C C . VAL A 1 252 ? 0.526 0.602 26.040 1.00 92.75 252 VAL A C 1
ATOM 2070 O O . VAL A 1 252 ? -0.027 1.603 26.471 1.00 92.75 252 VAL A O 1
ATOM 2073 N N . ASP A 1 253 ? 1.851 0.432 26.046 1.00 92.06 253 ASP A N 1
ATOM 2074 C CA . ASP A 1 253 ? 2.806 1.392 26.615 1.00 92.06 253 ASP A CA 1
ATOM 2075 C C . ASP A 1 253 ? 2.635 2.811 26.038 1.00 92.06 253 ASP A C 1
ATOM 2077 O O . ASP A 1 253 ? 2.662 3.790 26.776 1.00 92.06 253 ASP A O 1
ATOM 2081 N N . GLU A 1 254 ? 2.439 2.938 24.723 1.00 93.75 254 GLU A N 1
ATOM 2082 C CA . GLU A 1 254 ? 2.372 4.237 24.037 1.00 93.75 254 GLU A CA 1
ATOM 2083 C C . GLU A 1 254 ? 0.989 4.909 24.093 1.00 93.75 254 GLU A C 1
ATOM 2085 O O . GLU A 1 254 ? 0.886 6.139 24.024 1.00 93.75 254 GLU A O 1
ATOM 2090 N N . TYR A 1 255 ? -0.083 4.117 24.186 1.00 94.69 255 TYR A N 1
ATOM 2091 C CA . TYR A 1 255 ? -1.468 4.589 24.081 1.00 94.69 255 TYR A CA 1
ATOM 2092 C C . TYR A 1 255 ? -2.284 4.352 25.361 1.00 94.69 255 TYR A C 1
ATOM 2094 O O . TYR A 1 255 ? -3.509 4.248 25.281 1.00 94.69 255 TYR A O 1
ATOM 2102 N N . GLN A 1 256 ? -1.636 4.289 26.531 1.00 93.81 256 GLN A N 1
ATOM 2103 C CA . GLN A 1 256 ? -2.310 4.085 27.822 1.00 93.81 256 GLN A CA 1
ATOM 2104 C C . GLN A 1 256 ? -3.449 5.081 28.054 1.00 93.81 256 GLN A C 1
ATOM 2106 O O . GLN A 1 256 ? -4.564 4.650 28.328 1.00 93.81 256 GLN A O 1
ATOM 2111 N N . ASP A 1 257 ? -3.202 6.382 27.859 1.00 93.81 257 ASP A N 1
ATOM 2112 C CA . ASP A 1 257 ? -4.203 7.440 28.064 1.00 93.81 257 ASP A CA 1
ATOM 2113 C C . ASP A 1 257 ? -5.481 7.179 27.257 1.00 93.81 257 ASP A C 1
ATOM 2115 O O . ASP A 1 257 ? -6.591 7.282 27.771 1.00 93.81 257 ASP A O 1
ATOM 2119 N N . LEU A 1 258 ? -5.318 6.780 25.989 1.00 94.88 258 LEU A N 1
ATOM 2120 C CA . LEU A 1 258 ? -6.432 6.485 25.091 1.00 94.88 258 LEU A CA 1
ATOM 2121 C C . LEU A 1 258 ? -7.186 5.222 25.533 1.00 94.88 258 LEU A C 1
ATOM 2123 O O . LEU A 1 258 ? -8.405 5.157 25.416 1.00 94.88 258 LEU A O 1
ATOM 2127 N N . ILE A 1 259 ? -6.471 4.209 26.027 1.00 95.81 259 ILE A N 1
ATOM 2128 C CA . ILE A 1 259 ? -7.082 2.973 26.531 1.00 95.81 259 ILE A CA 1
ATOM 2129 C C . ILE A 1 259 ? -7.873 3.252 27.809 1.00 95.81 259 ILE A C 1
ATOM 2131 O O . ILE A 1 259 ? -8.987 2.753 27.935 1.00 95.81 259 ILE A O 1
ATOM 2135 N N . ILE A 1 260 ? -7.312 4.037 28.732 1.00 95.69 260 ILE A N 1
ATOM 2136 C CA . ILE A 1 260 ? -7.950 4.417 29.996 1.00 95.69 260 ILE A CA 1
ATOM 2137 C C . ILE A 1 260 ? -9.211 5.238 29.718 1.00 95.69 260 ILE A C 1
ATOM 2139 O O . ILE A 1 260 ? -10.277 4.904 30.225 1.00 95.69 260 ILE A O 1
ATOM 2143 N N . GLU A 1 261 ? -9.110 6.264 28.869 1.00 96.00 261 GLU A N 1
ATOM 2144 C CA . GLU A 1 261 ? -10.226 7.161 28.550 1.00 96.00 261 GLU A CA 1
ATOM 2145 C C . GLU A 1 261 ? -11.422 6.420 27.930 1.00 96.00 261 GLU A C 1
ATOM 2147 O O . GLU A 1 261 ? -12.568 6.741 28.228 1.00 96.00 261 GLU A O 1
ATOM 2152 N N . PHE A 1 262 ? -11.170 5.400 27.103 1.00 96.38 262 PHE A N 1
ATOM 2153 C CA . PHE A 1 262 ? -12.219 4.638 26.413 1.00 96.38 262 PHE A CA 1
ATOM 2154 C C . PHE A 1 262 ? -12.400 3.217 26.957 1.00 96.38 262 PHE A C 1
ATOM 2156 O O . PHE A 1 262 ? -12.927 2.343 26.259 1.00 96.38 262 PHE A O 1
ATOM 2163 N N . ILE A 1 263 ? -11.984 2.971 28.203 1.00 95.50 263 ILE A N 1
ATOM 2164 C CA . ILE A 1 263 ? -11.985 1.630 28.799 1.00 95.50 263 ILE A CA 1
ATOM 2165 C C . ILE A 1 263 ? -13.394 1.032 28.898 1.00 95.50 263 ILE A C 1
ATOM 2167 O O . ILE A 1 263 ? -13.576 -0.176 28.725 1.00 95.50 263 ILE A O 1
ATOM 2171 N N . ASP A 1 264 ? -14.405 1.880 29.102 1.00 93.81 264 ASP A N 1
ATOM 2172 C CA . ASP A 1 264 ? -15.807 1.472 29.205 1.00 93.81 264 ASP A CA 1
ATOM 2173 C C . ASP A 1 264 ? -16.358 0.885 27.900 1.00 93.81 264 ASP A C 1
ATOM 2175 O O . ASP A 1 264 ? -17.231 0.012 27.928 1.00 93.81 264 ASP A O 1
ATOM 2179 N N . PHE A 1 265 ? -15.786 1.299 26.767 1.00 94.69 265 PHE A N 1
ATOM 2180 C CA . PHE A 1 265 ? -16.178 0.888 25.420 1.00 94.69 265 PHE A CA 1
ATOM 2181 C C . PHE A 1 265 ? -15.376 -0.308 24.892 1.00 94.69 265 PHE A C 1
ATOM 2183 O O . PHE A 1 265 ? -15.578 -0.745 23.753 1.00 94.69 265 PHE A O 1
ATOM 2190 N N . LEU A 1 266 ? -14.464 -0.864 25.696 1.00 93.12 266 LEU A N 1
ATOM 2191 C CA . LEU A 1 266 ? -13.728 -2.065 25.326 1.00 93.12 266 LEU A CA 1
ATOM 2192 C C . LEU A 1 266 ? -14.654 -3.293 25.311 1.00 93.12 266 LEU A C 1
ATOM 2194 O O . LEU A 1 266 ? -15.359 -3.554 26.288 1.00 93.12 266 LEU A O 1
ATOM 2198 N N . PRO A 1 267 ? -14.605 -4.128 24.255 1.00 90.19 267 PRO A N 1
ATOM 2199 C CA . PRO A 1 267 ? -15.275 -5.423 24.273 1.00 90.19 267 PRO A CA 1
ATOM 2200 C C . PRO A 1 267 ? -14.752 -6.303 25.417 1.00 90.19 267 PRO A C 1
ATOM 2202 O O . PRO A 1 267 ? -13.550 -6.299 25.692 1.00 90.19 267 PRO A O 1
ATOM 2205 N N . ARG A 1 268 ? -15.617 -7.134 26.013 1.00 91.75 268 ARG A N 1
ATOM 2206 C CA . ARG A 1 268 ? -15.276 -8.043 27.129 1.00 91.75 268 ARG A CA 1
ATOM 2207 C C . ARG A 1 268 ? -13.968 -8.812 26.911 1.00 91.75 268 ARG A C 1
ATOM 2209 O O . ARG A 1 268 ? -13.092 -8.807 27.767 1.00 91.75 268 ARG A O 1
ATOM 2216 N N . GLU A 1 269 ? -13.792 -9.430 25.743 1.00 91.25 269 GLU A N 1
ATOM 2217 C CA . GLU A 1 269 ? -12.579 -10.197 25.412 1.00 91.25 269 GLU A CA 1
ATOM 2218 C C . GLU A 1 269 ? -11.300 -9.346 25.404 1.00 91.25 269 GLU A C 1
ATOM 2220 O O . GLU A 1 269 ? -10.199 -9.825 25.690 1.00 91.25 269 GLU A O 1
ATOM 2225 N N . ARG A 1 270 ? -11.427 -8.072 25.020 1.00 92.75 270 ARG A N 1
ATOM 2226 C CA . ARG A 1 270 ? -10.325 -7.109 24.986 1.00 92.75 270 ARG A CA 1
ATOM 2227 C C . ARG A 1 270 ? -9.998 -6.645 26.400 1.00 92.75 270 ARG A C 1
ATOM 2229 O O . ARG A 1 270 ? -8.825 -6.670 26.758 1.00 92.75 270 ARG A O 1
ATOM 2236 N N . LEU A 1 271 ? -11.013 -6.366 27.213 1.00 93.94 271 LEU A N 1
ATOM 2237 C CA . LEU A 1 271 ? -10.847 -6.059 28.632 1.00 93.94 271 LEU A CA 1
ATOM 2238 C C . LEU A 1 271 ? -10.189 -7.219 29.400 1.00 93.94 271 LEU A C 1
ATOM 2240 O O . LEU A 1 271 ? -9.251 -6.994 30.156 1.00 93.94 271 LEU A O 1
ATOM 2244 N N . LEU A 1 272 ? -10.594 -8.467 29.141 1.00 92.88 272 LEU A N 1
ATOM 2245 C CA . LEU A 1 272 ? -9.967 -9.651 29.739 1.00 92.88 272 LEU A CA 1
ATOM 2246 C C . LEU A 1 272 ? -8.480 -9.757 29.375 1.00 92.88 272 LEU A C 1
ATOM 2248 O O . LEU A 1 272 ? -7.644 -10.098 30.212 1.00 92.88 272 LEU A O 1
ATOM 2252 N N . ARG A 1 273 ? -8.127 -9.448 28.119 1.00 93.06 273 ARG A N 1
ATOM 2253 C CA . ARG A 1 273 ? -6.722 -9.397 27.695 1.00 93.06 273 ARG A CA 1
ATOM 2254 C C . ARG A 1 273 ? -5.962 -8.298 28.436 1.00 93.06 273 ARG A C 1
ATOM 2256 O O . ARG A 1 273 ? -4.854 -8.567 28.885 1.00 93.06 273 ARG A O 1
ATOM 2263 N N . LEU A 1 274 ? -6.548 -7.108 28.578 1.00 93.69 274 LEU A N 1
ATOM 2264 C CA . LEU A 1 274 ? -5.944 -6.013 29.339 1.00 93.69 274 LEU A CA 1
ATOM 2265 C C . LEU A 1 274 ? -5.686 -6.437 30.790 1.00 93.69 274 LEU A C 1
ATOM 2267 O O . LEU A 1 274 ? -4.549 -6.345 31.237 1.00 93.69 274 LEU A O 1
ATOM 2271 N N . ALA A 1 275 ? -6.680 -7.010 31.474 1.00 92.62 275 ALA A N 1
ATOM 2272 C CA . ALA A 1 275 ? -6.540 -7.502 32.847 1.00 92.62 275 ALA A CA 1
ATOM 2273 C C . ALA A 1 275 ? -5.348 -8.465 33.006 1.00 92.62 275 ALA A C 1
ATOM 2275 O O . ALA A 1 275 ? -4.481 -8.250 33.851 1.00 92.62 275 ALA A O 1
ATOM 2276 N N . LYS A 1 276 ? -5.232 -9.465 32.118 1.00 91.75 276 LYS A N 1
ATOM 2277 C CA . LYS A 1 276 ? -4.092 -10.402 32.097 1.00 91.75 276 LYS A CA 1
ATOM 2278 C C . LYS A 1 276 ? -2.753 -9.698 31.862 1.00 91.75 276 LYS A C 1
ATOM 2280 O O . LYS A 1 276 ? -1.751 -10.029 32.499 1.00 91.75 276 LYS A O 1
ATOM 2285 N N . MET A 1 277 ? -2.718 -8.740 30.933 1.00 91.06 277 MET A N 1
ATOM 2286 C CA . MET A 1 277 ? -1.497 -8.003 30.606 1.00 91.06 277 MET A CA 1
ATOM 2287 C C . MET A 1 277 ? -1.007 -7.186 31.797 1.00 91.06 277 MET A C 1
ATOM 2289 O O . MET A 1 277 ? 0.185 -7.249 32.097 1.00 91.06 277 MET A O 1
ATOM 2293 N N . VAL A 1 278 ? -1.903 -6.461 32.471 1.00 91.81 278 VAL A N 1
ATOM 2294 C CA . VAL A 1 278 ? -1.526 -5.600 33.594 1.00 91.81 278 VAL A CA 1
ATOM 2295 C C . VAL A 1 278 ? -1.162 -6.416 34.835 1.00 91.81 278 VAL A C 1
ATOM 2297 O O . VAL A 1 278 ? -0.189 -6.090 35.505 1.00 91.81 278 VAL A O 1
ATOM 2300 N N . GLN A 1 279 ? -1.833 -7.545 35.086 1.00 87.38 279 GLN A N 1
ATOM 2301 C CA . GLN A 1 279 ? -1.439 -8.463 36.161 1.00 87.38 279 GLN A CA 1
ATOM 2302 C C . GLN A 1 279 ? -0.005 -8.988 35.996 1.00 87.38 279 GLN A C 1
ATOM 2304 O O . GLN A 1 279 ? 0.726 -9.121 36.977 1.00 87.38 279 GLN A O 1
ATOM 2309 N N . THR A 1 280 ? 0.390 -9.291 34.756 1.00 85.94 280 THR A N 1
ATOM 2310 C CA . THR A 1 280 ? 1.729 -9.811 34.431 1.00 85.94 280 THR A CA 1
ATOM 2311 C C . THR A 1 280 ? 2.800 -8.717 34.505 1.00 85.94 280 THR A C 1
ATOM 2313 O O . THR A 1 280 ? 3.961 -9.004 34.782 1.00 85.94 280 THR A O 1
ATOM 2316 N N . HIS A 1 281 ? 2.424 -7.461 34.261 1.00 79.31 281 HIS A N 1
ATOM 2317 C CA . HIS A 1 281 ? 3.336 -6.323 34.153 1.00 79.31 281 HIS A CA 1
ATOM 2318 C C . HIS A 1 281 ? 3.054 -5.282 35.237 1.00 79.31 281 HIS A C 1
ATOM 2320 O O . HIS A 1 281 ? 2.684 -4.147 34.941 1.00 79.31 281 HIS A O 1
ATOM 2326 N N . LYS A 1 282 ? 3.263 -5.674 36.496 1.00 67.75 282 LYS A N 1
ATOM 2327 C CA . LYS A 1 282 ? 3.198 -4.777 37.658 1.00 67.75 282 LYS A CA 1
ATOM 2328 C C . LYS A 1 282 ? 4.432 -3.867 37.713 1.00 67.75 282 LYS A C 1
ATOM 2330 O O . LYS A 1 282 ? 5.291 -4.028 38.572 1.00 67.75 282 LYS A O 1
ATOM 2335 N N . ASN A 1 283 ? 4.546 -2.960 36.749 1.00 72.88 283 ASN A N 1
ATOM 2336 C CA . ASN A 1 283 ? 5.563 -1.911 36.726 1.00 72.88 283 ASN A CA 1
ATOM 2337 C C . ASN A 1 283 ? 4.908 -0.572 37.091 1.00 72.88 283 ASN A C 1
ATOM 2339 O O . ASN A 1 283 ? 3.759 -0.344 36.717 1.00 72.88 283 ASN A O 1
ATOM 2343 N N . GLU A 1 284 ? 5.657 0.348 37.710 1.00 67.62 284 GLU A N 1
ATOM 2344 C CA . GLU A 1 284 ? 5.160 1.685 38.100 1.00 67.62 284 GLU A CA 1
ATOM 2345 C C . GLU A 1 284 ? 4.508 2.453 36.936 1.00 67.62 284 GLU A C 1
ATOM 2347 O O . GLU A 1 284 ? 3.521 3.161 37.115 1.00 67.62 284 GLU A O 1
ATOM 2352 N N . ALA A 1 285 ? 5.000 2.253 35.710 1.00 82.56 285 ALA A N 1
ATOM 2353 C CA . ALA A 1 285 ? 4.470 2.898 34.511 1.00 82.56 285 ALA A CA 1
ATOM 2354 C C . ALA A 1 285 ? 3.038 2.468 34.130 1.00 82.56 285 ALA A C 1
ATOM 2356 O O . ALA A 1 285 ? 2.466 3.056 33.219 1.00 82.56 285 ALA A O 1
ATOM 2357 N N . TRP A 1 286 ? 2.484 1.407 34.725 1.00 89.69 286 TRP A N 1
ATOM 2358 C CA . TRP A 1 286 ? 1.160 0.858 34.389 1.00 89.69 286 TRP A CA 1
ATOM 2359 C C . TRP A 1 286 ? 0.149 1.001 35.537 1.00 89.69 286 TRP A C 1
ATOM 2361 O O . TRP A 1 286 ? -0.970 0.502 35.427 1.00 89.69 286 TRP A O 1
ATOM 2371 N N . GLU A 1 287 ? 0.500 1.695 36.621 1.00 89.75 287 GLU A N 1
ATOM 2372 C CA . GLU A 1 287 ? -0.325 1.771 37.834 1.00 89.75 287 GLU A CA 1
ATOM 2373 C C . GLU A 1 287 ? -1.719 2.366 37.561 1.00 89.75 287 GLU A C 1
ATOM 2375 O O . GLU A 1 287 ? -2.747 1.797 37.931 1.00 89.75 287 GLU A O 1
ATOM 2380 N N . GLN A 1 288 ? -1.783 3.472 36.812 1.00 91.25 288 GLN A N 1
ATOM 2381 C CA . GLN A 1 288 ? -3.057 4.103 36.438 1.00 91.25 288 GLN A CA 1
ATOM 2382 C C . GLN A 1 288 ? -3.919 3.191 35.556 1.00 91.25 288 GLN A C 1
ATOM 2384 O O . GLN A 1 288 ? -5.144 3.130 35.712 1.00 91.25 288 GLN A O 1
ATOM 2389 N N . LEU A 1 289 ? -3.279 2.448 34.650 1.00 92.62 289 LEU A N 1
ATOM 2390 C CA . LEU A 1 289 ? -3.947 1.482 33.787 1.00 92.62 289 LEU A CA 1
ATOM 2391 C C . LEU A 1 289 ? -4.483 0.297 34.603 1.00 92.62 289 LEU A C 1
ATOM 2393 O O . LEU A 1 289 ? -5.600 -0.154 34.344 1.00 92.62 289 LEU A O 1
ATOM 2397 N N . TYR A 1 290 ? -3.741 -0.170 35.614 1.00 93.31 290 TYR A N 1
ATOM 2398 C CA . TYR A 1 290 ? -4.190 -1.203 36.552 1.00 93.31 290 TYR A CA 1
ATOM 2399 C C . TYR A 1 290 ? -5.434 -0.761 37.310 1.00 93.31 290 TYR A C 1
ATOM 2401 O O . TYR A 1 290 ? -6.452 -1.449 37.237 1.00 93.31 290 TYR A O 1
ATOM 2409 N N . HIS A 1 291 ? -5.392 0.401 37.966 1.00 93.06 291 HIS A N 1
ATOM 2410 C CA . HIS A 1 291 ? -6.533 0.915 38.722 1.00 93.06 291 HIS A CA 1
ATOM 2411 C C . HIS A 1 291 ? -7.772 1.100 37.846 1.00 93.06 291 HIS A C 1
ATOM 2413 O O . HIS A 1 291 ? -8.858 0.663 38.217 1.00 93.06 291 HIS A O 1
ATOM 2419 N N . SER A 1 292 ? -7.608 1.677 36.654 1.00 93.44 292 SER A N 1
ATOM 2420 C CA . SER A 1 292 ? -8.721 1.882 35.720 1.00 93.44 292 SER A CA 1
ATOM 2421 C C . SER A 1 292 ? -9.321 0.551 35.258 1.00 93.44 292 SER A C 1
ATOM 2423 O O . SER A 1 292 ? -10.541 0.385 35.245 1.00 93.44 292 SER A O 1
ATOM 2425 N N . THR A 1 293 ? -8.472 -0.435 34.942 1.00 93.31 293 THR A N 1
ATOM 2426 C CA . THR A 1 293 ? -8.917 -1.782 34.546 1.00 93.31 293 THR A CA 1
ATOM 2427 C C . THR A 1 293 ? -9.634 -2.489 35.689 1.00 93.31 293 THR A C 1
ATOM 2429 O O . THR A 1 293 ? -10.699 -3.063 35.472 1.00 93.31 293 THR A O 1
ATOM 2432 N N . LYS A 1 294 ? -9.084 -2.419 36.904 1.00 92.94 294 LYS A N 1
ATOM 2433 C CA . LYS A 1 294 ? -9.680 -3.007 38.103 1.00 92.94 294 LYS A CA 1
ATOM 2434 C C . LYS A 1 294 ? -11.050 -2.404 38.393 1.00 92.94 294 LYS A C 1
ATOM 2436 O O . LYS A 1 294 ? -12.022 -3.145 38.449 1.00 92.94 294 LYS A O 1
ATOM 2441 N N . ASN A 1 295 ? -11.154 -1.076 38.430 1.00 93.19 295 ASN A N 1
ATOM 2442 C CA . ASN A 1 295 ? -12.426 -0.382 38.640 1.00 93.19 295 ASN A CA 1
ATOM 2443 C C . ASN A 1 295 ? -13.476 -0.794 37.599 1.00 93.19 295 ASN A C 1
ATOM 2445 O O . ASN A 1 295 ? -14.630 -1.057 37.945 1.00 93.19 295 ASN A O 1
ATOM 2449 N N . ARG A 1 296 ? -13.083 -0.900 36.322 1.00 92.50 296 ARG A N 1
ATOM 2450 C CA . ARG A 1 296 ? -13.982 -1.347 35.252 1.00 92.50 296 ARG A CA 1
ATOM 2451 C C . ARG A 1 296 ? -14.475 -2.778 35.479 1.00 92.50 296 ARG A C 1
ATOM 2453 O O . ARG A 1 296 ? -15.669 -3.040 35.319 1.00 92.50 296 ARG A O 1
ATOM 2460 N N . VAL A 1 297 ? -13.571 -3.693 35.831 1.00 91.94 297 VAL A N 1
ATOM 2461 C CA . VAL A 1 297 ? -13.892 -5.102 36.099 1.00 91.94 297 VAL A CA 1
ATOM 2462 C C . VAL A 1 297 ? -14.791 -5.231 37.326 1.00 91.94 297 VAL A C 1
ATOM 2464 O O . VAL A 1 297 ? -15.834 -5.868 37.228 1.00 91.94 297 VAL A O 1
ATOM 2467 N N . ASP A 1 298 ? -14.466 -4.561 38.429 1.00 90.88 298 ASP A N 1
ATOM 2468 C CA . ASP A 1 298 ? -15.249 -4.606 39.668 1.00 90.88 298 ASP A CA 1
ATOM 2469 C C . ASP A 1 298 ? -16.666 -4.043 39.473 1.00 90.88 298 ASP A C 1
ATOM 2471 O O . ASP A 1 298 ? -17.635 -4.570 40.014 1.00 90.88 298 ASP A O 1
ATOM 2475 N N . THR A 1 299 ? -16.822 -3.009 38.642 1.00 89.88 299 THR A N 1
ATOM 2476 C CA . THR A 1 299 ? -18.129 -2.366 38.438 1.00 89.88 299 THR A CA 1
ATOM 2477 C C . THR A 1 299 ? -19.046 -3.167 37.501 1.00 89.88 299 THR A C 1
ATOM 2479 O O . THR A 1 299 ? -20.258 -3.170 37.695 1.00 89.88 299 THR A O 1
ATOM 2482 N N . HIS A 1 300 ? -18.503 -3.836 36.473 1.00 88.12 300 HIS A N 1
ATOM 2483 C CA . HIS A 1 300 ? -19.318 -4.439 35.399 1.00 88.12 300 HIS A CA 1
ATOM 2484 C C . HIS A 1 300 ? -19.153 -5.957 35.230 1.00 88.12 300 HIS A C 1
ATOM 2486 O O . HIS A 1 300 ? -19.988 -6.586 34.584 1.00 88.12 300 HIS A O 1
ATOM 2492 N N . TYR A 1 301 ? -18.098 -6.553 35.788 1.00 88.69 301 TYR A N 1
ATOM 2493 C CA . TYR A 1 301 ? -17.720 -7.955 35.572 1.00 88.69 301 TYR A CA 1
ATOM 2494 C C . TYR A 1 301 ? -17.296 -8.680 36.864 1.00 88.69 301 TYR A C 1
ATOM 2496 O O . TYR A 1 301 ? -16.710 -9.755 36.787 1.00 88.69 301 TYR 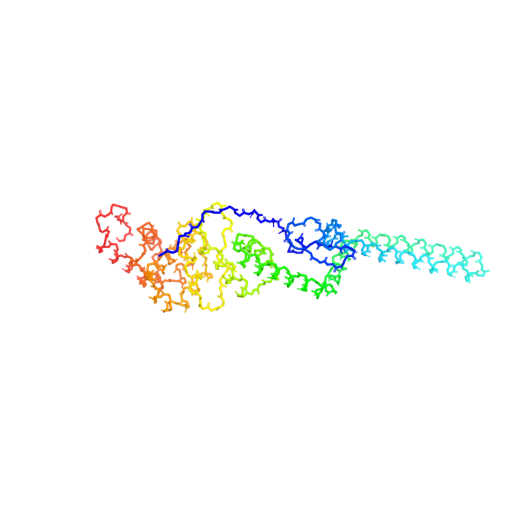A O 1
ATOM 2504 N N . ALA A 1 302 ? -17.619 -8.159 38.056 1.00 81.94 302 ALA A N 1
ATOM 2505 C CA . ALA A 1 302 ? -17.210 -8.759 39.337 1.00 81.94 302 ALA A CA 1
ATOM 2506 C C . ALA A 1 302 ? -17.646 -10.226 39.515 1.00 81.94 302 ALA A C 1
ATOM 2508 O O . ALA A 1 302 ? -16.958 -11.023 40.154 1.00 81.94 302 ALA A O 1
ATOM 2509 N N . PHE A 1 303 ? -18.791 -10.601 38.941 1.00 84.00 303 PHE A N 1
ATOM 2510 C CA . PHE A 1 303 ? -19.327 -11.963 39.018 1.00 84.00 303 PHE A CA 1
ATOM 2511 C C . PHE A 1 303 ? -18.847 -12.878 37.883 1.00 84.00 303 PHE A C 1
ATOM 2513 O O . PHE A 1 303 ? -19.169 -14.067 37.878 1.00 84.00 303 PHE A O 1
ATOM 2520 N N . ASP A 1 304 ? -18.078 -12.350 36.932 1.00 86.56 304 ASP A N 1
ATOM 2521 C CA . ASP A 1 304 ? -17.603 -13.092 35.773 1.00 86.56 304 ASP A CA 1
ATOM 2522 C C . ASP A 1 304 ? -16.427 -14.012 36.166 1.00 86.56 304 ASP A C 1
ATOM 2524 O O . ASP A 1 304 ? -15.391 -13.529 36.638 1.00 86.56 304 ASP A O 1
ATOM 2528 N N . PRO A 1 305 ? -16.551 -15.344 35.999 1.00 87.56 305 PRO A N 1
ATOM 2529 C CA . PRO A 1 305 ? -15.519 -16.288 36.416 1.00 87.56 305 PRO A CA 1
ATOM 2530 C C . PRO A 1 305 ? -14.191 -16.089 35.681 1.00 87.56 305 PRO A C 1
ATOM 2532 O O . PRO A 1 305 ? -13.149 -16.360 36.274 1.00 87.56 305 PRO A O 1
ATOM 2535 N N . ASP A 1 306 ? -14.202 -15.576 34.446 1.00 88.69 306 ASP A N 1
ATOM 2536 C CA . ASP A 1 306 ? -12.975 -15.380 33.666 1.00 88.69 306 ASP A CA 1
ATOM 2537 C C . ASP A 1 306 ? -12.094 -14.259 34.236 1.00 88.69 306 ASP A C 1
ATOM 2539 O O . ASP A 1 306 ? -10.889 -14.232 33.979 1.00 88.69 306 ASP A O 1
ATOM 2543 N N . PHE A 1 307 ? -12.684 -13.336 35.002 1.00 87.19 307 PHE A N 1
ATOM 2544 C CA . PHE A 1 307 ? -11.973 -12.230 35.643 1.00 87.19 307 PHE A CA 1
ATOM 2545 C C . PHE A 1 307 ? -11.504 -12.554 37.069 1.00 87.19 307 PHE A C 1
ATOM 2547 O O . PHE A 1 307 ? -10.677 -11.823 37.622 1.00 87.19 307 PHE A O 1
ATOM 2554 N N . LYS A 1 308 ? -11.965 -13.664 37.664 1.00 81.81 308 LYS A N 1
ATOM 2555 C CA . LYS A 1 308 ? -11.582 -14.051 39.029 1.00 81.81 308 LYS A CA 1
ATOM 2556 C C . LYS A 1 308 ? -10.085 -14.358 39.115 1.00 81.81 308 LYS A C 1
ATOM 2558 O O . LYS A 1 308 ? -9.562 -15.190 38.381 1.00 81.81 308 LYS A O 1
ATOM 2563 N N . GLY A 1 309 ? -9.406 -13.705 40.059 1.00 77.88 309 GLY A N 1
ATOM 2564 C CA . GLY A 1 309 ? -7.981 -13.914 40.329 1.00 77.88 309 GLY A CA 1
ATOM 2565 C C . GLY A 1 309 ? -7.024 -13.180 39.384 1.00 77.88 309 GLY A C 1
ATOM 2566 O O . GLY A 1 309 ? -5.819 -13.413 39.473 1.00 77.88 309 GLY A O 1
ATOM 2567 N N . LEU A 1 310 ? -7.522 -12.305 38.498 1.00 79.50 310 LEU A N 1
ATOM 2568 C CA . LEU A 1 310 ? -6.678 -11.499 37.607 1.00 79.50 310 LEU A CA 1
ATOM 2569 C C . LEU A 1 310 ? -6.290 -10.129 38.190 1.00 79.50 310 LEU A C 1
ATOM 2571 O O . LEU A 1 310 ? -5.195 -9.651 37.900 1.00 79.50 310 LEU A O 1
ATOM 2575 N N . LEU A 1 311 ? -7.148 -9.491 38.996 1.00 79.00 311 LEU A N 1
ATOM 2576 C CA . LEU A 1 311 ? -6.967 -8.118 39.498 1.00 79.00 311 LEU A CA 1
ATOM 2577 C C . LEU A 1 311 ? -7.376 -7.966 40.965 1.00 79.00 311 LEU A C 1
ATOM 2579 O O . LEU A 1 311 ? -8.190 -8.777 41.448 1.00 79.00 311 LEU A O 1
#